Protein AF-X0SJF9-F1 (afdb_monomer_lite)

pLDDT: mean 84.98, std 13.3, range [37.38, 98.06]

Structure (mmCIF, N/CA/C/O backbone):
data_AF-X0SJF9-F1
#
_entry.id   AF-X0SJF9-F1
#
loop_
_atom_site.group_PDB
_atom_site.id
_atom_site.type_symbol
_atom_site.label_atom_id
_atom_site.label_alt_id
_atom_site.label_comp_id
_atom_site.label_asym_id
_atom_site.label_entity_id
_atom_site.label_seq_id
_atom_site.pdbx_PDB_ins_code
_atom_site.Cartn_x
_atom_site.Cartn_y
_atom_site.Cartn_z
_atom_site.occupancy
_atom_site.B_iso_or_equiv
_atom_site.auth_seq_id
_atom_site.auth_comp_id
_atom_site.auth_asym_id
_atom_site.auth_atom_id
_atom_site.pdbx_PDB_model_num
ATOM 1 N N . MET A 1 1 ? -11.879 -27.930 1.067 1.00 69.00 1 MET A N 1
ATOM 2 C CA . MET A 1 1 ? -10.948 -26.867 0.642 1.00 69.00 1 MET A CA 1
ATOM 3 C C . MET A 1 1 ? -10.573 -27.156 -0.803 1.00 69.00 1 MET A C 1
ATOM 5 O O . MET A 1 1 ? -10.390 -28.320 -1.141 1.00 69.00 1 MET A O 1
ATOM 9 N N . LYS A 1 2 ? -10.598 -26.159 -1.686 1.00 89.56 2 LYS A N 1
ATOM 10 C CA . LYS A 1 2 ? -10.219 -26.326 -3.098 1.00 89.56 2 LYS A CA 1
ATOM 11 C C . LYS A 1 2 ? -8.693 -26.435 -3.194 1.00 89.56 2 LYS A C 1
ATOM 13 O O . LYS A 1 2 ? -7.989 -25.788 -2.431 1.00 89.56 2 LYS A O 1
ATOM 18 N N . TYR A 1 3 ? -8.174 -27.175 -4.172 1.00 89.81 3 TYR A N 1
ATOM 19 C CA . TYR A 1 3 ? -6.725 -27.392 -4.340 1.00 89.81 3 TYR A CA 1
ATOM 20 C C . TYR A 1 3 ? -5.899 -26.090 -4.407 1.00 89.81 3 TYR A C 1
ATOM 22 O O . TYR A 1 3 ? -4.807 -25.997 -3.855 1.00 89.81 3 TYR A O 1
ATOM 30 N N . TRP A 1 4 ? -6.439 -25.035 -5.027 1.00 86.69 4 TRP A N 1
ATOM 31 C CA . TRP A 1 4 ? -5.755 -23.740 -5.066 1.00 86.69 4 TRP A CA 1
ATOM 32 C C . TRP A 1 4 ? -5.691 -23.053 -3.690 1.00 86.69 4 TRP A C 1
ATOM 34 O O . TRP A 1 4 ? -4.732 -22.334 -3.424 1.00 86.69 4 TRP A O 1
ATOM 44 N N . GLU A 1 5 ? -6.671 -23.277 -2.807 1.00 86.94 5 GLU A N 1
ATOM 45 C CA . GLU A 1 5 ? -6.685 -22.730 -1.441 1.00 86.94 5 GLU A CA 1
ATOM 46 C C . GLU A 1 5 ? -5.576 -23.376 -0.600 1.00 86.94 5 GLU A C 1
ATOM 48 O O . GLU A 1 5 ? -4.901 -22.684 0.158 1.00 86.94 5 GLU A O 1
ATOM 53 N N . GLU A 1 6 ? -5.320 -24.674 -0.799 1.00 89.31 6 GLU A N 1
ATOM 54 C CA . GLU A 1 6 ? -4.208 -25.391 -0.160 1.00 89.31 6 GLU A CA 1
ATOM 55 C C . GLU A 1 6 ? -2.854 -24.825 -0.577 1.00 89.31 6 GLU A C 1
ATOM 57 O O . GLU A 1 6 ? -2.054 -24.463 0.285 1.00 89.31 6 GLU A O 1
ATOM 62 N N . ILE A 1 7 ? -2.617 -24.656 -1.884 1.00 87.56 7 ILE A N 1
ATOM 63 C CA . ILE A 1 7 ? -1.375 -24.047 -2.389 1.00 87.56 7 ILE A CA 1
ATOM 64 C C . ILE A 1 7 ? -1.150 -22.682 -1.737 1.00 87.56 7 ILE A C 1
ATOM 66 O O . ILE A 1 7 ? -0.047 -22.388 -1.280 1.00 87.56 7 ILE A O 1
ATOM 70 N N . ARG A 1 8 ? -2.190 -21.842 -1.672 1.00 85.88 8 ARG A N 1
ATOM 71 C CA . ARG A 1 8 ? -2.074 -20.510 -1.068 1.00 85.88 8 ARG A CA 1
ATOM 72 C C . ARG A 1 8 ? -1.808 -20.568 0.431 1.00 85.88 8 ARG A C 1
ATOM 74 O O . ARG A 1 8 ? -1.021 -19.765 0.913 1.00 85.88 8 ARG A O 1
ATOM 81 N N . ARG A 1 9 ? -2.400 -21.526 1.146 1.00 83.94 9 ARG A N 1
ATOM 82 C CA . ARG A 1 9 ? -2.171 -21.722 2.583 1.00 83.94 9 ARG A CA 1
ATOM 83 C C . ARG A 1 9 ? -0.722 -22.103 2.900 1.00 83.94 9 ARG A C 1
ATOM 85 O O . ARG A 1 9 ? -0.202 -21.659 3.917 1.00 83.94 9 ARG A O 1
ATOM 92 N N . TYR A 1 10 ? -0.071 -22.895 2.047 1.00 88.75 10 TYR A N 1
ATOM 93 C CA . TYR A 1 10 ? 1.327 -23.304 2.247 1.00 88.75 10 TYR A CA 1
ATOM 94 C C . TYR A 1 10 ? 2.355 -22.245 1.828 1.00 88.75 10 TYR A C 1
ATOM 96 O O . TYR A 1 10 ? 3.526 -22.340 2.198 1.00 88.75 10 TYR A O 1
ATOM 104 N N . ARG A 1 11 ? 1.950 -21.228 1.062 1.00 89.25 11 ARG A N 1
ATOM 105 C CA . ARG A 1 11 ? 2.839 -20.149 0.621 1.00 89.25 11 ARG A CA 1
ATOM 106 C C . ARG A 1 11 ? 2.908 -19.056 1.681 1.00 89.25 11 ARG A C 1
ATOM 108 O O . ARG A 1 11 ? 2.074 -18.159 1.727 1.00 89.25 11 ARG A O 1
ATOM 115 N N . THR A 1 12 ? 3.942 -19.118 2.513 1.00 88.69 12 THR A N 1
ATOM 116 C CA . THR A 1 12 ? 4.199 -18.140 3.582 1.00 88.69 12 THR A CA 1
ATOM 117 C C . THR A 1 12 ? 4.804 -16.828 3.083 1.00 88.69 12 THR A C 1
ATOM 119 O O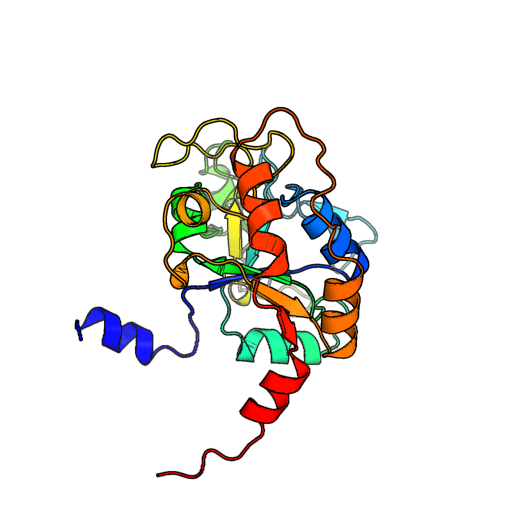 . THR A 1 12 ? 4.939 -15.887 3.858 1.00 88.69 12 THR A O 1
ATOM 122 N N . ASP A 1 13 ? 5.174 -16.751 1.805 1.00 88.94 13 ASP A N 1
ATOM 123 C CA . ASP A 1 13 ? 5.796 -15.591 1.170 1.00 88.94 13 ASP A CA 1
ATOM 124 C C . ASP A 1 13 ? 4.793 -14.664 0.467 1.00 88.94 13 ASP A C 1
ATOM 126 O O . ASP A 1 13 ? 5.175 -13.560 0.081 1.00 88.94 13 ASP A O 1
ATOM 130 N N . ILE A 1 14 ? 3.530 -15.076 0.317 1.00 90.81 14 ILE A N 1
ATOM 131 C CA . ILE A 1 14 ? 2.458 -14.284 -0.304 1.00 90.81 14 ILE A CA 1
ATOM 132 C C . ILE A 1 14 ? 1.321 -14.040 0.686 1.00 90.81 14 ILE A C 1
ATOM 134 O O . ILE A 1 14 ? 1.190 -14.703 1.709 1.00 90.81 14 ILE A O 1
ATOM 138 N N . THR A 1 15 ? 0.464 -13.080 0.368 1.00 91.81 15 THR A N 1
ATOM 139 C CA . THR A 1 15 ? -0.715 -12.745 1.177 1.00 91.81 15 THR A CA 1
ATOM 140 C C . THR A 1 15 ? -1.851 -12.298 0.263 1.00 91.81 15 THR A C 1
ATOM 142 O O . THR A 1 15 ? -1.623 -12.019 -0.910 1.00 91.81 15 THR A O 1
ATOM 145 N N . ASP A 1 16 ? -3.082 -12.236 0.758 1.00 91.69 16 ASP A N 1
ATOM 146 C CA . ASP A 1 16 ? -4.200 -11.581 0.064 1.00 91.69 16 ASP A CA 1
ATOM 147 C C . ASP A 1 16 ? -4.286 -10.076 0.340 1.00 91.69 16 ASP A C 1
ATOM 149 O O . ASP A 1 16 ? -5.158 -9.394 -0.197 1.00 91.69 16 ASP A O 1
ATOM 153 N N . TYR A 1 17 ? -3.353 -9.542 1.127 1.00 93.62 17 TYR A N 1
ATOM 154 C CA . TYR A 1 17 ? -3.343 -8.149 1.548 1.00 93.62 17 TYR A CA 1
ATOM 155 C C . TYR A 1 17 ? -2.209 -7.345 0.909 1.00 93.62 17 TYR A C 1
ATOM 157 O O . TYR A 1 17 ? -1.126 -7.849 0.619 1.00 93.62 17 TYR A O 1
ATOM 165 N N . LEU A 1 18 ? -2.482 -6.066 0.701 1.00 96.56 18 LEU A N 1
ATOM 166 C CA . LEU A 1 18 ? -1.570 -5.054 0.202 1.00 96.56 18 LEU A CA 1
ATOM 167 C C . LEU A 1 18 ? -1.415 -3.984 1.271 1.00 96.56 18 LEU A C 1
ATOM 169 O O . LEU A 1 18 ? -2.401 -3.585 1.886 1.00 96.56 18 LEU A O 1
ATOM 173 N N . ILE A 1 19 ? -0.190 -3.514 1.476 1.00 96.12 19 ILE A N 1
ATOM 174 C CA . ILE A 1 19 ? 0.114 -2.498 2.483 1.00 96.12 19 ILE A CA 1
ATOM 175 C C . ILE A 1 19 ? 0.564 -1.225 1.772 1.00 96.12 19 ILE A C 1
ATOM 177 O O . ILE A 1 19 ? 1.506 -1.253 0.980 1.00 96.12 19 ILE A O 1
ATOM 181 N N . HIS A 1 20 ? -0.094 -0.105 2.051 1.00 96.56 20 HIS A N 1
ATOM 182 C CA . HIS A 1 20 ? 0.426 1.222 1.744 1.00 96.56 20 HIS A CA 1
ATOM 183 C C . HIS A 1 20 ? 1.235 1.717 2.940 1.00 96.56 20 HIS A C 1
ATOM 185 O O . HIS A 1 20 ? 0.678 1.950 4.012 1.00 96.56 20 HIS A O 1
ATOM 191 N N . TRP A 1 21 ? 2.545 1.863 2.758 1.00 93.31 21 TRP A N 1
ATOM 192 C CA . TRP A 1 21 ? 3.446 2.341 3.803 1.00 93.31 21 TRP A CA 1
ATOM 193 C C . TRP A 1 21 ? 3.301 3.846 3.999 1.00 93.31 21 TRP A C 1
ATOM 195 O O . TRP A 1 21 ? 3.381 4.594 3.024 1.00 93.31 21 TRP A O 1
ATOM 205 N N . THR A 1 22 ? 3.192 4.305 5.245 1.00 92.81 22 THR A N 1
ATOM 206 C CA . THR A 1 22 ? 3.282 5.735 5.556 1.00 92.81 22 THR A CA 1
ATOM 207 C C . THR A 1 22 ? 4.603 6.056 6.249 1.00 92.81 22 THR A C 1
ATOM 209 O O . THR A 1 22 ? 5.270 5.205 6.841 1.00 92.81 22 THR A O 1
ATOM 212 N N . LYS A 1 23 ? 5.030 7.312 6.121 1.00 89.88 23 LYS A N 1
ATOM 213 C CA . LYS A 1 23 ? 6.315 7.783 6.647 1.00 89.88 23 LYS A CA 1
ATOM 214 C C . LYS A 1 23 ? 6.320 7.876 8.175 1.00 89.88 23 LYS A C 1
ATOM 216 O O . LYS A 1 23 ? 7.353 7.685 8.809 1.00 89.88 23 LYS A O 1
ATOM 221 N N . ASP A 1 24 ? 5.188 8.229 8.757 1.00 92.56 24 ASP A N 1
ATOM 222 C CA . ASP A 1 24 ? 5.026 8.489 10.179 1.00 92.56 24 ASP A CA 1
ATOM 223 C C . ASP A 1 24 ? 3.533 8.488 10.537 1.00 92.56 24 ASP A C 1
ATOM 225 O O . ASP A 1 24 ? 2.661 8.447 9.659 1.00 92.56 24 ASP A O 1
ATOM 229 N N . LEU A 1 25 ? 3.255 8.535 11.841 1.00 93.00 25 LEU A N 1
ATOM 230 C CA . LEU A 1 25 ? 1.901 8.608 12.380 1.00 93.00 25 LEU A CA 1
ATOM 231 C C . LEU A 1 25 ? 1.146 9.849 11.874 1.00 93.00 25 LEU A C 1
ATOM 233 O O . LEU A 1 25 ? -0.034 9.755 11.565 1.00 93.00 25 LEU A O 1
ATOM 237 N N . GLY A 1 26 ? 1.824 10.991 11.714 1.00 92.88 26 GLY A N 1
ATOM 238 C CA . GLY A 1 26 ? 1.207 12.220 11.202 1.00 92.88 26 GLY A CA 1
ATOM 239 C C . GLY A 1 26 ? 0.720 12.088 9.755 1.00 92.88 26 GLY A C 1
ATOM 240 O O . GLY A 1 26 ? -0.384 12.509 9.429 1.00 92.88 26 GLY A O 1
ATOM 241 N N . THR A 1 27 ? 1.507 11.442 8.893 1.00 93.12 27 THR A N 1
ATOM 242 C CA . THR A 1 27 ? 1.105 11.130 7.512 1.00 93.12 27 THR A CA 1
ATOM 243 C C . THR A 1 27 ? -0.077 10.161 7.493 1.00 93.12 27 THR A C 1
ATOM 245 O O . THR A 1 27 ? -0.990 10.317 6.687 1.00 93.12 27 THR A O 1
ATOM 248 N N . LEU A 1 28 ? -0.070 9.158 8.380 1.00 94.88 28 LEU A N 1
ATOM 249 C CA . LEU A 1 28 ? -1.191 8.228 8.523 1.00 94.88 28 LEU A CA 1
ATOM 250 C C . LEU A 1 28 ? -2.470 8.963 8.947 1.00 94.88 28 LEU A C 1
ATOM 252 O O . LEU A 1 28 ? -3.514 8.727 8.354 1.00 94.88 28 LEU A O 1
ATOM 256 N N . LEU A 1 29 ? -2.382 9.890 9.902 1.00 91.75 29 LEU A N 1
ATOM 257 C CA . LEU A 1 29 ? -3.513 10.712 10.333 1.00 91.75 29 LEU A CA 1
ATOM 258 C C . LEU A 1 29 ? -4.109 11.536 9.193 1.00 91.75 29 LEU A C 1
ATOM 260 O O . LEU A 1 29 ? -5.310 11.459 8.976 1.00 91.75 29 LEU A O 1
ATOM 264 N N . GLN A 1 30 ? -3.280 12.221 8.402 1.00 90.44 30 GLN A N 1
ATOM 265 C CA . GLN A 1 30 ? -3.753 12.997 7.244 1.00 90.44 30 GLN A CA 1
ATOM 266 C C . GLN A 1 30 ? -4.518 12.131 6.234 1.00 90.44 30 GLN A C 1
ATOM 268 O O . GLN A 1 30 ? -5.547 12.545 5.707 1.00 90.44 30 GLN A O 1
ATOM 273 N N . ILE A 1 31 ? -4.024 10.915 5.980 1.00 92.25 31 ILE A N 1
ATOM 274 C CA . ILE A 1 31 ? -4.696 9.932 5.122 1.00 92.25 31 ILE A CA 1
ATOM 275 C C . ILE A 1 31 ? -6.057 9.542 5.716 1.00 92.25 31 ILE A C 1
ATOM 277 O O . ILE A 1 31 ? -7.050 9.461 4.994 1.00 92.25 31 ILE A O 1
ATOM 281 N N . LEU A 1 32 ? -6.116 9.307 7.029 1.00 91.44 32 LEU A N 1
ATOM 282 C CA . LEU A 1 32 ? -7.351 8.913 7.703 1.00 91.44 32 LEU A CA 1
ATOM 283 C C . LEU A 1 32 ? -8.377 10.055 7.768 1.00 91.44 32 LEU A C 1
ATOM 285 O O . LEU A 1 32 ? -9.575 9.792 7.668 1.00 91.44 32 LEU A O 1
ATOM 289 N N . GLU A 1 33 ? -7.916 11.301 7.878 1.00 88.75 33 GLU A N 1
ATOM 290 C CA . GLU A 1 33 ? -8.741 12.514 7.855 1.00 88.75 33 GLU A CA 1
ATOM 291 C C . GLU A 1 33 ? -9.377 12.764 6.484 1.00 88.75 33 GLU A C 1
ATOM 293 O O . GLU A 1 33 ? -10.525 13.196 6.420 1.00 88.75 33 GLU A O 1
ATOM 298 N N . CYS A 1 34 ? -8.669 12.491 5.382 1.00 87.75 34 CYS A N 1
ATOM 299 C CA . CYS A 1 34 ? -9.213 12.705 4.038 1.00 87.75 34 CYS A CA 1
ATOM 300 C C . CYS A 1 34 ? -9.920 11.471 3.448 1.00 87.75 34 CYS A C 1
ATOM 302 O O . CYS A 1 34 ? -10.752 11.613 2.552 1.00 87.75 34 CYS A O 1
ATOM 304 N N . GLY A 1 35 ? -9.619 10.265 3.941 1.00 89.19 35 GLY A N 1
ATOM 305 C CA . GLY A 1 35 ? -10.244 9.013 3.504 1.00 89.19 35 GLY A CA 1
ATOM 306 C C . GLY A 1 35 ? -9.747 8.474 2.158 1.00 89.19 35 GLY A C 1
ATOM 307 O O . GLY A 1 35 ? -10.339 7.541 1.604 1.00 89.19 35 GLY A O 1
ATOM 308 N N . TYR A 1 36 ? -8.658 9.026 1.618 1.00 91.56 36 TYR A N 1
ATOM 309 C CA . TYR A 1 36 ? -8.054 8.588 0.360 1.00 91.56 36 TYR A CA 1
ATOM 310 C C . TYR A 1 36 ? -6.524 8.683 0.370 1.00 91.56 36 TYR A C 1
ATOM 312 O O . TYR A 1 36 ? -5.900 9.363 1.178 1.00 91.56 36 TYR A O 1
ATOM 320 N N . LEU A 1 37 ? -5.902 7.983 -0.573 1.00 94.75 37 LEU A N 1
ATOM 321 C CA . LEU A 1 37 ? -4.466 7.959 -0.810 1.00 94.75 37 LEU A CA 1
ATOM 322 C C . LEU A 1 37 ? -4.135 8.824 -2.029 1.00 94.75 37 LEU A C 1
ATOM 324 O O . LEU A 1 37 ? -4.593 8.547 -3.140 1.00 94.75 37 LEU A O 1
ATOM 328 N N . THR A 1 38 ? -3.318 9.858 -1.841 1.00 93.94 38 THR A N 1
ATOM 329 C CA . THR A 1 38 ? -2.905 10.747 -2.936 1.00 93.94 38 THR A CA 1
ATOM 330 C C . THR A 1 38 ? -1.819 10.083 -3.796 1.00 93.94 38 THR A C 1
ATOM 332 O O . THR A 1 38 ? -0.770 9.692 -3.269 1.00 93.94 38 THR A O 1
ATOM 335 N N . PRO A 1 39 ? -2.005 9.955 -5.123 1.00 95.62 39 PRO A N 1
ATOM 336 C CA . PRO A 1 39 ? -0.985 9.393 -6.002 1.00 95.62 39 PRO A CA 1
ATOM 337 C C . PRO A 1 39 ? 0.219 10.333 -6.137 1.00 95.62 39 PRO A C 1
ATOM 339 O O . PRO A 1 39 ? 0.090 11.556 -6.153 1.00 95.62 39 PRO A O 1
ATOM 342 N N . THR A 1 40 ? 1.415 9.769 -6.312 1.00 94.94 40 THR A N 1
ATOM 343 C CA . THR A 1 40 ? 2.627 10.555 -6.598 1.00 94.94 40 THR A CA 1
ATOM 344 C C . THR A 1 40 ? 3.453 9.891 -7.695 1.00 94.94 40 THR A C 1
ATOM 346 O O . THR A 1 40 ? 3.111 8.822 -8.189 1.00 94.94 40 THR A O 1
ATOM 349 N N . PHE A 1 41 ? 4.575 10.503 -8.080 1.00 96.25 41 PHE A N 1
ATOM 350 C CA . PHE A 1 41 ? 5.574 9.849 -8.934 1.00 96.25 41 PHE A CA 1
ATOM 351 C C . PHE A 1 41 ? 6.640 9.065 -8.143 1.00 96.25 41 PHE A C 1
ATOM 353 O O . PHE A 1 41 ? 7.675 8.693 -8.706 1.00 96.25 41 PHE A O 1
ATOM 360 N N . ALA A 1 42 ? 6.411 8.858 -6.839 1.00 90.38 42 ALA A N 1
ATOM 361 C CA . ALA A 1 42 ? 7.313 8.191 -5.902 1.00 90.38 42 ALA A CA 1
ATOM 362 C C . ALA A 1 42 ? 8.772 8.693 -6.012 1.00 90.38 42 ALA A C 1
ATOM 364 O O . ALA A 1 42 ? 9.675 7.946 -6.390 1.00 90.38 42 ALA A O 1
ATOM 365 N N . PRO A 1 43 ? 9.036 9.986 -5.744 1.00 87.50 43 PRO A N 1
ATOM 366 C CA . PRO A 1 43 ? 10.374 10.542 -5.892 1.00 87.50 43 PRO A CA 1
ATOM 367 C C . PRO A 1 43 ? 11.326 9.954 -4.837 1.00 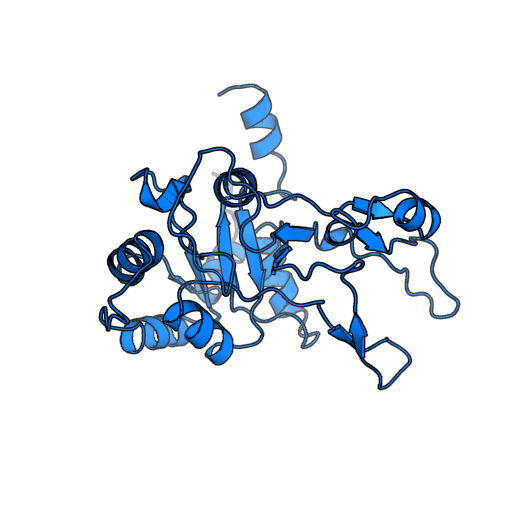87.50 43 PRO A C 1
ATOM 369 O O . PRO A 1 43 ? 11.177 10.221 -3.643 1.00 87.50 43 PRO A O 1
ATOM 372 N N . LYS A 1 44 ? 12.332 9.187 -5.271 1.00 81.12 44 LYS A N 1
ATOM 373 C CA . LYS A 1 44 ? 13.371 8.607 -4.401 1.00 81.12 44 LYS A CA 1
ATOM 374 C C . LYS A 1 44 ? 14.711 9.300 -4.638 1.00 81.12 44 LYS A C 1
ATOM 376 O O . LYS A 1 44 ? 15.032 9.664 -5.769 1.00 81.12 44 LYS A O 1
ATOM 381 N N . TYR A 1 45 ? 15.499 9.486 -3.579 1.00 76.38 45 TYR A N 1
ATOM 382 C CA . TYR A 1 45 ? 16.892 9.906 -3.734 1.00 76.38 45 TYR A CA 1
ATOM 383 C C . TYR A 1 45 ? 17.655 8.817 -4.480 1.00 76.38 45 TYR A C 1
ATOM 385 O O . TYR A 1 45 ? 17.524 7.634 -4.162 1.00 76.38 45 TYR A O 1
ATOM 393 N N . SER A 1 46 ? 18.429 9.210 -5.488 1.00 67.88 46 SER A N 1
ATOM 394 C CA . SER A 1 46 ? 19.368 8.269 -6.093 1.00 67.88 46 SER A CA 1
ATOM 395 C C . SER A 1 46 ? 20.450 7.905 -5.079 1.00 67.88 46 SER A C 1
ATOM 397 O O . SER A 1 46 ? 20.845 8.754 -4.283 1.00 67.88 46 SER A O 1
ATOM 399 N N . HIS A 1 47 ? 20.966 6.677 -5.136 1.00 64.56 47 HIS A N 1
ATOM 400 C CA . HIS A 1 47 ? 22.034 6.249 -4.230 1.00 64.56 47 HIS A CA 1
ATOM 401 C C . HIS A 1 47 ? 23.272 7.172 -4.298 1.00 64.56 47 HIS A C 1
ATOM 403 O O . HIS A 1 47 ? 23.935 7.388 -3.288 1.00 64.56 47 HIS A O 1
ATOM 409 N N . PHE A 1 48 ? 23.525 7.768 -5.470 1.00 60.50 48 PHE A N 1
ATOM 410 C CA . PHE A 1 48 ? 24.721 8.558 -5.786 1.00 60.50 48 PHE A CA 1
ATOM 411 C C . PHE A 1 48 ? 24.520 10.075 -5.822 1.00 60.50 48 PHE A C 1
ATOM 413 O O . PHE A 1 48 ? 25.477 10.823 -6.000 1.00 60.50 48 PHE A O 1
ATOM 420 N N . GLY A 1 49 ? 23.285 10.554 -5.717 1.00 60.62 49 GLY A N 1
ATOM 421 C CA . GLY A 1 49 ? 22.949 11.937 -6.042 1.00 60.62 49 GLY A CA 1
ATOM 422 C C . GLY A 1 49 ? 22.002 12.549 -5.028 1.00 60.62 49 GLY A C 1
ATOM 423 O O . GLY A 1 49 ? 21.096 11.893 -4.520 1.00 60.62 49 GLY A O 1
ATOM 424 N N . LYS A 1 50 ? 22.182 13.848 -4.786 1.00 69.69 50 LYS A N 1
ATOM 425 C CA . LYS A 1 50 ? 21.302 14.652 -3.923 1.00 69.69 50 LYS A CA 1
ATOM 426 C C . LYS A 1 50 ? 19.940 14.944 -4.566 1.00 69.69 50 LYS A C 1
ATOM 428 O O . LYS A 1 50 ? 19.065 15.513 -3.920 1.00 69.69 50 LYS A O 1
ATOM 433 N N . GLU A 1 51 ? 19.751 14.552 -5.824 1.00 76.50 51 GLU A N 1
ATOM 434 C CA . GLU A 1 51 ? 18.521 14.767 -6.576 1.00 76.50 51 GLU A CA 1
ATOM 435 C C . GLU A 1 51 ? 17.538 13.606 -6.417 1.00 76.50 51 GLU A C 1
ATOM 437 O O . GLU A 1 51 ? 17.903 12.423 -6.417 1.00 76.50 51 GLU A O 1
ATOM 442 N N . LYS A 1 52 ? 16.254 13.958 -6.320 1.00 82.00 52 LYS A N 1
ATOM 443 C CA . LYS A 1 52 ? 15.166 12.987 -6.335 1.00 82.00 52 LYS A CA 1
ATOM 444 C C . LYS A 1 52 ? 14.832 12.609 -7.772 1.00 82.00 52 LYS A C 1
ATOM 446 O O . LYS A 1 52 ? 14.586 13.475 -8.607 1.00 82.00 52 LYS A O 1
ATOM 451 N N . ARG A 1 53 ? 14.744 11.310 -8.043 1.00 85.31 53 ARG A N 1
ATOM 452 C CA . ARG A 1 53 ? 14.277 10.766 -9.319 1.00 85.31 53 ARG A CA 1
ATOM 453 C C . ARG A 1 53 ? 12.906 10.130 -9.138 1.00 85.31 53 ARG A C 1
ATOM 455 O O . ARG A 1 53 ? 12.665 9.428 -8.158 1.00 85.31 53 ARG A O 1
ATOM 462 N N . LYS A 1 54 ? 12.012 10.374 -10.096 1.00 90.94 54 LYS A N 1
ATOM 463 C CA . LYS A 1 54 ? 10.715 9.693 -10.180 1.00 90.94 54 LYS A CA 1
ATOM 464 C C . LYS A 1 54 ? 10.946 8.206 -10.446 1.00 90.94 54 LYS A C 1
ATOM 466 O O . LYS A 1 54 ? 11.665 7.873 -11.391 1.00 90.94 54 LYS A O 1
ATOM 471 N N . THR A 1 55 ? 10.344 7.332 -9.642 1.00 91.19 55 THR A N 1
ATOM 472 C CA . THR A 1 55 ? 10.391 5.879 -9.885 1.00 91.19 55 THR A CA 1
ATOM 473 C C . THR A 1 55 ? 9.161 5.363 -10.622 1.00 91.19 55 THR A C 1
ATOM 475 O O . THR A 1 55 ? 9.230 4.302 -11.234 1.00 91.19 55 THR A O 1
ATOM 478 N N . ILE A 1 56 ? 8.067 6.128 -10.630 1.00 95.81 56 ILE A N 1
ATOM 479 C CA . ILE A 1 56 ? 6.920 5.895 -11.515 1.00 95.81 56 ILE A CA 1
ATOM 480 C C . ILE A 1 56 ? 7.178 6.610 -12.847 1.00 95.81 56 ILE A C 1
ATOM 482 O O . ILE A 1 56 ? 7.612 7.768 -12.872 1.00 95.81 56 ILE A O 1
ATOM 486 N N . ARG A 1 57 ? 6.945 5.902 -13.957 1.00 95.62 57 ARG A N 1
ATOM 487 C CA . ARG A 1 57 ? 7.162 6.378 -15.331 1.00 95.62 57 ARG A CA 1
ATOM 488 C C . ARG A 1 57 ? 5.840 6.718 -16.021 1.00 95.62 57 ARG A C 1
ATOM 490 O O . ARG A 1 57 ? 4.781 6.294 -15.579 1.00 95.62 57 ARG A O 1
ATOM 497 N N . GLY A 1 58 ? 5.935 7.450 -17.131 1.00 94.56 58 GLY A N 1
ATOM 498 C CA . GLY A 1 58 ? 4.776 7.954 -17.870 1.00 94.56 58 GLY A CA 1
ATOM 499 C C . GLY A 1 58 ? 4.211 9.241 -17.276 1.00 94.56 58 GLY A C 1
ATOM 500 O O . GLY A 1 58 ? 4.837 9.884 -16.426 1.00 94.56 58 GLY A O 1
ATOM 501 N N . SER A 1 59 ? 3.033 9.620 -17.758 1.00 94.81 59 SER A N 1
ATOM 502 C CA . SER A 1 59 ? 2.329 10.845 -17.362 1.00 94.81 59 SER A CA 1
ATOM 503 C C . SER A 1 59 ? 1.427 10.683 -16.131 1.00 94.81 59 SER A C 1
ATOM 505 O O . SER A 1 59 ? 1.022 11.685 -15.545 1.00 94.81 59 SER A O 1
ATOM 507 N N . ILE A 1 60 ? 1.153 9.447 -15.700 1.00 95.88 60 ILE A N 1
ATOM 508 C CA . ILE A 1 60 ? 0.154 9.146 -14.667 1.00 95.88 60 ILE A CA 1
ATOM 509 C C . ILE A 1 60 ? 0.842 8.814 -13.327 1.00 95.88 60 ILE A C 1
ATOM 511 O O . ILE A 1 60 ? 1.598 7.840 -13.260 1.00 95.88 60 ILE A O 1
ATOM 515 N N . PRO A 1 61 ? 0.617 9.592 -12.248 1.00 97.06 61 PRO A N 1
ATOM 516 C CA . PRO A 1 61 ? 1.083 9.236 -10.911 1.00 97.06 61 PRO A CA 1
ATOM 517 C C . PRO A 1 61 ? 0.237 8.095 -10.330 1.00 97.06 61 PRO A C 1
ATOM 519 O O . PRO A 1 61 ? -0.918 7.908 -10.710 1.00 97.06 61 PRO A O 1
ATOM 522 N N . ALA A 1 62 ? 0.782 7.359 -9.363 1.00 97.56 62 ALA A N 1
ATOM 523 C CA . ALA A 1 62 ? 0.084 6.238 -8.742 1.00 97.56 62 ALA A CA 1
ATOM 524 C C . ALA A 1 62 ? 0.271 6.202 -7.222 1.00 97.56 62 ALA A C 1
ATOM 526 O O . ALA A 1 62 ? 1.247 6.718 -6.672 1.00 97.56 62 ALA A O 1
ATOM 527 N N . VAL A 1 63 ? -0.685 5.568 -6.553 1.00 97.44 63 VAL A N 1
ATOM 528 C CA . VAL A 1 63 ? -0.555 5.068 -5.187 1.00 97.44 63 VAL A CA 1
ATOM 529 C C . VAL A 1 63 ? 0.117 3.706 -5.258 1.00 97.44 63 VAL A C 1
ATOM 531 O O . VAL A 1 63 ? -0.316 2.843 -6.024 1.00 97.44 63 VAL A O 1
ATOM 534 N N . CYS A 1 64 ? 1.165 3.516 -4.464 1.00 96.94 64 CYS A N 1
ATOM 535 C CA . CYS A 1 64 ? 1.913 2.267 -4.400 1.00 96.94 64 CYS A CA 1
ATOM 536 C C . CYS A 1 64 ? 1.511 1.462 -3.169 1.00 96.94 64 CYS A C 1
ATOM 538 O O . CYS A 1 64 ? 1.335 2.016 -2.083 1.00 96.94 64 CYS A O 1
ATOM 540 N N . PHE A 1 65 ? 1.456 0.150 -3.330 1.00 97.31 65 PHE A N 1
ATOM 541 C CA . PHE A 1 65 ? 1.305 -0.812 -2.255 1.00 97.31 65 PHE A CA 1
ATOM 542 C C . PHE A 1 65 ? 2.366 -1.893 -2.398 1.00 97.31 65 PHE A C 1
ATOM 544 O O . PHE A 1 65 ? 2.886 -2.130 -3.486 1.00 97.31 65 PHE A O 1
ATOM 551 N N . THR A 1 66 ? 2.650 -2.585 -1.308 1.00 95.62 66 THR A N 1
ATOM 552 C CA . THR A 1 66 ? 3.521 -3.757 -1.288 1.00 95.62 66 THR A CA 1
ATOM 553 C C . THR A 1 66 ? 2.714 -4.980 -0.888 1.00 95.62 66 THR A C 1
ATOM 555 O O . THR A 1 66 ? 1.943 -4.946 0.075 1.00 95.62 66 THR A O 1
ATOM 558 N N . GLU A 1 67 ? 2.871 -6.066 -1.640 1.00 95.94 67 GLU A N 1
ATOM 559 C CA . GLU A 1 67 ? 2.372 -7.370 -1.229 1.00 95.94 67 GLU A CA 1
ATOM 560 C C . GLU A 1 67 ? 3.415 -8.048 -0.346 1.00 95.94 67 GLU A C 1
ATOM 562 O O . GLU A 1 67 ? 4.409 -8.600 -0.829 1.00 95.94 67 GLU A O 1
ATOM 567 N N . GLN A 1 68 ? 3.169 -8.077 0.957 1.00 91.12 68 GLN A N 1
ATOM 568 C CA . GLN A 1 68 ? 4.018 -8.823 1.871 1.00 91.12 68 GLN A CA 1
ATOM 569 C C . GLN A 1 68 ? 3.237 -9.373 3.064 1.00 91.12 68 GLN A C 1
ATOM 571 O O . GLN A 1 68 ? 2.361 -8.685 3.592 1.00 91.12 68 GLN A O 1
ATOM 576 N N . PRO A 1 69 ? 3.544 -10.609 3.501 1.00 91.12 69 PRO A N 1
ATOM 577 C CA . PRO A 1 69 ? 3.062 -11.124 4.774 1.00 91.12 69 PRO A CA 1
ATOM 578 C C . PRO A 1 69 ? 3.392 -10.160 5.917 1.00 91.12 69 PRO A C 1
ATOM 580 O O . PRO A 1 69 ? 4.451 -9.529 5.925 1.00 91.12 69 PRO A O 1
ATOM 583 N N . LEU A 1 70 ? 2.511 -10.083 6.916 1.00 89.69 70 LEU A N 1
ATOM 584 C CA . LEU A 1 70 ? 2.671 -9.154 8.038 1.00 89.69 70 LEU A CA 1
ATOM 585 C C . LEU A 1 70 ? 3.962 -9.411 8.835 1.00 89.69 70 LEU A C 1
ATOM 587 O O . LEU A 1 70 ? 4.603 -8.472 9.295 1.00 89.69 70 LEU A O 1
ATOM 591 N N . SER A 1 71 ? 4.401 -10.668 8.920 1.00 89.38 71 SER A N 1
ATOM 592 C CA . SER A 1 71 ? 5.686 -11.041 9.523 1.00 89.38 71 SER A CA 1
ATOM 593 C C . SER A 1 71 ? 6.888 -10.463 8.763 1.00 89.38 71 SER A C 1
ATOM 595 O O . SER A 1 71 ? 7.843 -10.001 9.385 1.00 89.38 71 SER A O 1
ATOM 597 N N . CYS A 1 72 ? 6.848 -10.436 7.427 1.00 89.75 72 CYS A N 1
ATOM 598 C CA . CYS A 1 72 ? 7.874 -9.790 6.605 1.00 89.75 72 CYS A CA 1
ATOM 599 C C . CYS A 1 72 ? 7.851 -8.266 6.778 1.00 89.75 72 CYS A C 1
ATOM 601 O O . CYS A 1 72 ? 8.913 -7.658 6.894 1.00 89.75 72 CYS A O 1
ATOM 603 N N . PHE A 1 73 ? 6.659 -7.670 6.864 1.00 90.00 73 PHE A N 1
ATOM 604 C CA . PHE A 1 73 ? 6.476 -6.235 7.101 1.00 90.00 73 PHE A CA 1
ATOM 605 C C . PHE A 1 73 ? 7.070 -5.781 8.434 1.00 90.00 73 PHE A C 1
ATOM 607 O O . PHE A 1 73 ? 7.811 -4.797 8.484 1.00 90.00 73 PHE A O 1
ATOM 614 N N . ILE A 1 74 ? 6.804 -6.534 9.501 1.00 90.44 74 ILE A N 1
ATOM 615 C CA . ILE A 1 74 ? 7.365 -6.293 10.834 1.00 90.44 74 ILE A CA 1
ATOM 616 C C . ILE A 1 74 ? 8.895 -6.345 10.787 1.00 90.44 74 ILE A C 1
ATOM 618 O O . ILE A 1 74 ? 9.550 -5.372 11.165 1.00 90.44 74 ILE A O 1
ATOM 622 N N . LYS A 1 75 ? 9.464 -7.414 10.215 1.00 89.44 75 LYS A N 1
ATOM 623 C CA . LYS A 1 75 ? 10.921 -7.555 10.057 1.00 89.44 75 LYS A CA 1
ATOM 624 C C . LYS A 1 75 ? 11.525 -6.414 9.237 1.00 89.44 75 LYS A C 1
ATOM 626 O O . LYS A 1 75 ? 12.578 -5.889 9.581 1.00 89.44 75 LYS A O 1
ATOM 631 N N . ALA A 1 76 ? 10.856 -5.980 8.170 1.00 88.81 76 ALA A N 1
ATOM 632 C CA . ALA A 1 76 ? 11.320 -4.862 7.355 1.00 88.81 76 ALA A CA 1
ATOM 633 C C . ALA A 1 76 ? 11.331 -3.526 8.124 1.00 88.81 76 ALA A C 1
ATOM 635 O O . ALA A 1 76 ? 12.239 -2.718 7.917 1.00 88.81 76 ALA A O 1
ATOM 636 N N . CYS A 1 77 ? 10.381 -3.307 9.041 1.00 88.44 77 CYS A N 1
ATOM 637 C CA . CYS A 1 77 ? 10.405 -2.164 9.963 1.00 88.44 77 CYS A CA 1
ATOM 638 C C . CYS A 1 77 ? 11.581 -2.248 10.957 1.00 88.44 77 CYS A C 1
ATOM 640 O O . CYS A 1 77 ? 12.194 -1.231 11.287 1.00 88.44 77 CYS A O 1
ATOM 642 N N . GLU A 1 78 ? 11.925 -3.454 11.417 1.00 85.56 78 GLU A N 1
ATOM 643 C CA . GLU A 1 78 ? 13.003 -3.708 12.388 1.00 85.56 78 GLU A CA 1
ATOM 644 C C . GLU A 1 78 ? 14.406 -3.573 11.808 1.00 85.56 78 GLU A C 1
ATOM 646 O O . GLU A 1 78 ? 15.333 -3.223 12.538 1.00 85.56 78 GLU A O 1
ATOM 651 N N . LEU A 1 79 ? 14.568 -3.757 10.493 1.00 80.44 79 LEU A N 1
ATOM 652 C CA . LEU A 1 79 ? 15.852 -3.559 9.814 1.00 80.44 79 LEU A CA 1
ATOM 653 C C . LEU A 1 79 ? 16.389 -2.118 9.943 1.00 80.44 79 LEU A C 1
ATOM 655 O O . LEU A 1 79 ? 17.509 -1.854 9.516 1.00 80.44 79 LEU A O 1
ATOM 659 N N . ARG A 1 80 ? 15.625 -1.184 10.547 1.00 56.50 80 ARG A N 1
ATOM 660 C CA . ARG A 1 80 ? 16.040 0.172 10.967 1.00 56.50 80 ARG A CA 1
ATOM 661 C C . ARG A 1 80 ? 16.792 0.966 9.892 1.00 56.50 80 ARG A C 1
ATOM 663 O O . ARG A 1 80 ? 17.455 1.951 10.200 1.00 56.50 80 ARG A O 1
ATOM 670 N N . LEU A 1 81 ? 16.585 0.648 8.613 1.00 62.50 81 LEU A N 1
ATOM 671 C CA . LEU A 1 81 ? 17.154 1.368 7.466 1.00 62.50 81 LEU A CA 1
ATOM 672 C C . LEU A 1 81 ? 16.529 2.768 7.265 1.00 62.50 81 LEU A C 1
ATOM 674 O O . LEU A 1 81 ? 16.664 3.367 6.202 1.00 62.50 81 LEU A O 1
ATOM 678 N N . GLY A 1 82 ? 15.770 3.279 8.242 1.00 64.38 82 GLY A N 1
ATOM 679 C CA . GLY A 1 82 ? 15.092 4.581 8.228 1.00 64.38 82 GLY A CA 1
ATOM 680 C C . GLY A 1 82 ? 13.914 4.704 7.252 1.00 64.38 82 GLY A C 1
ATOM 681 O O . GLY A 1 82 ? 13.038 5.538 7.472 1.00 64.38 82 GLY A O 1
ATOM 682 N N . ARG A 1 83 ? 13.870 3.868 6.210 1.00 72.69 83 ARG A N 1
ATOM 683 C CA . ARG A 1 83 ? 12.908 3.922 5.100 1.00 72.69 83 ARG A CA 1
ATOM 684 C C . ARG A 1 83 ? 11.538 3.327 5.422 1.00 72.69 83 ARG A C 1
ATOM 686 O O . ARG A 1 83 ? 10.541 3.809 4.897 1.00 72.69 83 ARG A O 1
ATOM 693 N N . TYR A 1 84 ? 11.506 2.285 6.242 1.00 81.75 84 TYR A N 1
ATOM 694 C CA . TYR A 1 84 ? 10.319 1.487 6.525 1.00 81.75 84 TYR A CA 1
ATOM 695 C C . TYR A 1 84 ? 9.872 1.726 7.963 1.00 81.75 84 TYR A C 1
ATOM 697 O O . TYR A 1 84 ? 10.676 1.636 8.891 1.00 81.75 84 TYR A O 1
ATOM 705 N N . LYS A 1 85 ? 8.612 2.126 8.132 1.00 90.62 85 LYS A N 1
ATOM 706 C CA . LYS A 1 85 ? 8.061 2.630 9.396 1.00 90.62 85 LYS A CA 1
ATOM 707 C C . LYS A 1 85 ? 6.788 1.867 9.735 1.00 90.62 85 LYS A C 1
ATOM 709 O O . LYS A 1 85 ? 6.022 1.594 8.840 1.00 90.62 85 LYS A O 1
ATOM 714 N N . PRO A 1 86 ? 6.487 1.534 10.981 1.00 93.38 86 PRO A N 1
ATOM 715 C CA . PRO A 1 86 ? 5.407 0.596 11.332 1.00 93.38 86 PRO A CA 1
ATOM 716 C C . PRO A 1 86 ? 3.966 1.096 11.066 1.00 93.38 86 PRO A C 1
ATOM 718 O O . PRO A 1 86 ? 3.005 0.523 11.569 1.00 93.38 86 PRO A O 1
ATOM 721 N N . TYR A 1 87 ? 3.802 2.147 10.265 1.00 95.44 87 TYR A N 1
ATOM 722 C CA . TYR A 1 87 ? 2.551 2.820 9.961 1.00 95.44 87 TYR A CA 1
ATOM 723 C C . TYR A 1 87 ? 2.088 2.495 8.538 1.00 95.44 87 TYR A C 1
ATOM 725 O O . TYR A 1 87 ? 2.876 2.556 7.586 1.00 95.44 87 TYR A O 1
ATOM 733 N N . GLY A 1 88 ? 0.811 2.150 8.377 1.00 95.69 88 GLY A N 1
ATOM 734 C CA . GLY A 1 88 ? 0.295 1.769 7.067 1.00 95.69 88 GLY A CA 1
ATOM 735 C C . GLY A 1 88 ? -1.204 1.509 7.006 1.00 95.69 88 GLY A C 1
ATOM 736 O O . GLY A 1 88 ? -1.866 1.307 8.023 1.00 95.69 88 GLY A O 1
ATOM 737 N N . ILE A 1 89 ? -1.716 1.498 5.776 1.00 96.31 89 ILE A N 1
ATOM 738 C CA . ILE A 1 89 ? -3.085 1.095 5.435 1.00 96.31 89 ILE A CA 1
ATOM 739 C C . ILE A 1 89 ? -3.025 -0.265 4.745 1.00 96.31 89 ILE A C 1
ATOM 741 O O . ILE A 1 89 ? -2.287 -0.440 3.775 1.00 96.31 89 ILE A O 1
ATOM 745 N N . VAL A 1 90 ? -3.804 -1.224 5.231 1.00 95.75 90 VAL A N 1
ATOM 746 C CA . VAL A 1 90 ? -3.852 -2.595 4.722 1.00 95.75 90 VAL A CA 1
ATOM 747 C C . VAL A 1 90 ? -5.174 -2.822 4.003 1.00 95.75 90 VAL A C 1
ATOM 749 O O . VAL A 1 90 ? -6.239 -2.708 4.606 1.00 95.75 90 VAL A O 1
ATOM 752 N N . LEU A 1 91 ? -5.100 -3.184 2.725 1.00 94.19 91 LEU A N 1
ATOM 753 C CA . LEU A 1 91 ? -6.248 -3.417 1.850 1.00 94.19 91 LEU A CA 1
ATOM 754 C C . LEU A 1 91 ? -6.203 -4.824 1.270 1.00 94.19 91 LEU A C 1
ATOM 756 O O . LEU A 1 91 ? -5.133 -5.361 0.994 1.00 94.19 91 LEU A O 1
ATOM 760 N N . HIS A 1 92 ? -7.362 -5.427 1.037 1.00 92.38 92 HIS A N 1
ATOM 761 C CA . HIS A 1 92 ? -7.423 -6.714 0.352 1.00 92.38 92 HIS A CA 1
ATOM 762 C C . HIS A 1 92 ? -7.170 -6.533 -1.154 1.00 92.38 92 HIS A C 1
ATOM 764 O O . HIS A 1 92 ? -7.750 -5.649 -1.791 1.00 92.38 92 HIS A O 1
ATOM 770 N N . LYS A 1 93 ? -6.351 -7.402 -1.762 1.00 91.50 93 LYS A N 1
ATOM 771 C CA . LYS A 1 93 ? -6.008 -7.357 -3.199 1.00 91.50 93 LYS A CA 1
ATOM 772 C C . LYS A 1 93 ? -7.228 -7.308 -4.095 1.00 91.50 93 LYS A C 1
ATOM 774 O O . LYS A 1 93 ? -7.227 -6.590 -5.085 1.00 91.50 93 LYS A O 1
ATOM 779 N N . TYR A 1 94 ? -8.256 -8.082 -3.753 1.00 88.19 94 TYR A N 1
ATOM 780 C CA . TYR A 1 94 ? -9.511 -8.091 -4.501 1.00 88.19 94 TYR A CA 1
ATOM 781 C C . TYR A 1 94 ? -10.122 -6.691 -4.599 1.00 88.19 94 TYR A C 1
ATOM 783 O O . TYR A 1 94 ? -10.460 -6.263 -5.697 1.00 88.19 94 TYR A O 1
ATOM 791 N N . ALA A 1 95 ? -10.213 -5.968 -3.479 1.00 87.69 95 ALA A N 1
ATOM 792 C CA . ALA A 1 95 ? -10.782 -4.628 -3.453 1.00 87.69 95 ALA A CA 1
ATOM 793 C C . ALA A 1 95 ? -9.936 -3.668 -4.305 1.00 87.69 95 ALA A C 1
ATOM 795 O O . ALA A 1 95 ? -10.467 -2.961 -5.164 1.00 87.69 95 ALA A O 1
ATOM 796 N N . VAL A 1 96 ? -8.605 -3.725 -4.158 1.00 91.94 96 VAL A N 1
ATOM 797 C CA . VAL A 1 96 ? -7.664 -2.920 -4.959 1.00 91.94 96 VAL A CA 1
ATOM 798 C C . VAL A 1 96 ? -7.790 -3.242 -6.452 1.00 91.94 96 VAL A C 1
ATOM 800 O O . VAL A 1 96 ? -7.851 -2.336 -7.282 1.00 91.94 96 VAL A O 1
ATOM 803 N N . TYR A 1 97 ? -7.891 -4.519 -6.818 1.00 91.88 97 TYR A N 1
ATOM 804 C CA . TYR A 1 97 ? -8.044 -4.971 -8.202 1.00 91.88 97 TYR A CA 1
ATOM 805 C C . TYR A 1 97 ? -9.386 -4.560 -8.821 1.00 91.88 97 TYR A C 1
ATOM 807 O O . TYR A 1 97 ? -9.424 -4.144 -9.987 1.00 91.88 97 TYR A O 1
ATOM 815 N N . ALA A 1 98 ? -10.468 -4.663 -8.044 1.00 86.19 98 ALA A N 1
ATOM 816 C CA . ALA A 1 98 ? -11.821 -4.281 -8.439 1.00 86.19 98 ALA A CA 1
ATOM 817 C C . ALA A 1 98 ? -11.924 -2.776 -8.713 1.00 86.19 98 ALA A C 1
ATOM 819 O O . ALA A 1 98 ? -12.547 -2.373 -9.697 1.00 86.19 98 ALA A O 1
ATOM 820 N N . TYR A 1 99 ? -11.249 -1.964 -7.895 1.00 87.44 99 TYR A N 1
ATOM 821 C CA . TYR A 1 99 ? -11.102 -0.533 -8.141 1.00 87.44 99 TYR A CA 1
ATOM 822 C C . TYR A 1 99 ? -10.222 -0.243 -9.367 1.00 87.44 99 TYR A C 1
ATOM 824 O O . TYR A 1 99 ? -10.474 0.714 -10.075 1.00 87.44 99 TYR A O 1
ATOM 832 N N . GLY A 1 100 ? -9.233 -1.088 -9.677 1.00 91.12 100 GLY A N 1
ATOM 833 C CA . GLY A 1 100 ? -8.418 -0.971 -10.896 1.00 91.12 100 GLY A CA 1
ATOM 834 C C . GLY A 1 100 ? -6.908 -0.998 -10.662 1.00 91.12 100 GLY A C 1
ATOM 835 O O . GLY A 1 100 ? -6.132 -0.851 -11.604 1.00 91.12 100 GLY A O 1
ATOM 836 N N . GLY A 1 101 ? -6.466 -1.225 -9.426 1.00 94.31 101 GLY A N 1
ATOM 837 C CA . GLY A 1 101 ? -5.065 -1.474 -9.119 1.00 94.31 101 GLY A CA 1
ATOM 838 C C . GLY A 1 101 ? -4.544 -2.761 -9.764 1.00 94.31 101 GLY A C 1
ATOM 839 O O . GLY A 1 101 ? -5.291 -3.716 -10.008 1.00 94.31 101 GLY A O 1
ATOM 840 N N . ARG A 1 102 ? -3.250 -2.782 -10.082 1.00 96.50 102 ARG A N 1
ATOM 841 C CA . ARG A 1 102 ? -2.581 -3.902 -10.758 1.00 96.50 102 ARG A CA 1
ATOM 842 C C . ARG A 1 102 ? -1.181 -4.130 -10.176 1.00 96.50 102 ARG A C 1
ATOM 844 O O . ARG A 1 102 ? -0.584 -3.172 -9.675 1.00 96.50 102 ARG A O 1
ATOM 851 N N . PRO A 1 103 ? -0.648 -5.362 -10.251 1.00 97.56 103 PRO A N 1
ATOM 852 C CA . PRO A 1 103 ? 0.752 -5.619 -9.938 1.00 97.56 103 PRO A CA 1
ATOM 853 C C . PRO A 1 103 ? 1.671 -4.898 -10.932 1.00 97.56 103 PRO A C 1
ATOM 855 O O . PRO A 1 103 ? 1.336 -4.731 -12.107 1.00 97.56 103 PRO A O 1
ATOM 858 N N . VAL A 1 104 ? 2.836 -4.484 -10.449 1.00 97.94 104 VAL A N 1
ATOM 859 C CA . VAL A 1 104 ? 3.888 -3.863 -11.253 1.00 97.94 104 VAL A CA 1
ATOM 860 C C . VAL A 1 104 ? 4.617 -4.916 -12.091 1.00 97.94 104 VAL A C 1
ATOM 862 O O . VAL A 1 104 ? 4.931 -6.009 -11.624 1.00 97.94 104 VAL A O 1
ATOM 865 N N . SER A 1 105 ? 4.906 -4.563 -13.341 1.00 96.50 105 SER A N 1
ATOM 866 C CA . SER A 1 105 ? 5.776 -5.301 -14.252 1.00 96.50 105 SER A CA 1
ATOM 867 C C . SER A 1 105 ? 7.211 -4.796 -14.126 1.00 96.50 105 SER A C 1
ATOM 869 O O . SER A 1 105 ? 7.494 -3.613 -14.321 1.00 96.50 105 SER A O 1
ATOM 871 N N . TYR A 1 106 ? 8.122 -5.704 -13.808 1.00 96.81 106 TYR A N 1
ATOM 872 C CA . TYR A 1 106 ? 9.542 -5.419 -13.644 1.00 96.81 106 TYR A CA 1
ATOM 873 C C . TYR A 1 106 ? 10.273 -5.687 -14.956 1.00 96.81 106 TYR A C 1
ATOM 875 O O . TYR A 1 106 ? 10.123 -6.761 -15.537 1.00 96.81 106 TYR A O 1
ATOM 883 N N . GLY A 1 107 ? 11.053 -4.724 -15.439 1.00 95.94 107 GLY A N 1
ATOM 884 C CA . GLY A 1 107 ? 11.751 -4.889 -16.709 1.00 95.94 107 GLY A CA 1
ATOM 885 C C . GLY A 1 107 ? 12.868 -3.887 -16.950 1.00 95.94 107 GLY A C 1
ATOM 886 O O . GLY A 1 107 ? 13.063 -2.939 -16.189 1.00 95.94 107 GLY A O 1
ATOM 887 N N . ASP A 1 108 ? 13.596 -4.098 -18.040 1.00 95.25 108 ASP A N 1
ATOM 888 C CA . ASP A 1 108 ? 14.578 -3.141 -18.533 1.00 95.25 108 ASP A CA 1
ATOM 889 C C . ASP A 1 108 ? 13.902 -1.982 -19.295 1.00 95.25 108 ASP A C 1
ATOM 891 O O . ASP A 1 108 ? 12.675 -1.903 -19.426 1.00 95.25 108 ASP A O 1
ATOM 895 N N . MET A 1 109 ? 14.714 -1.048 -19.794 1.00 94.19 109 MET A N 1
ATOM 896 C CA . MET A 1 109 ? 14.215 0.115 -20.532 1.00 94.19 109 MET A CA 1
ATOM 897 C C . MET A 1 109 ? 13.533 -0.255 -21.856 1.00 94.19 109 MET A C 1
ATOM 899 O O . MET A 1 109 ? 12.628 0.462 -22.271 1.00 94.19 109 MET A O 1
ATOM 903 N N . LYS A 1 110 ? 13.893 -1.384 -22.485 1.00 96.00 110 LYS A N 1
ATOM 904 C CA . LYS A 1 110 ? 13.249 -1.835 -23.730 1.00 96.00 110 LYS A CA 1
ATOM 905 C C . LYS A 1 110 ? 11.804 -2.242 -23.469 1.00 96.00 110 LYS A C 1
ATOM 907 O O . LYS A 1 110 ? 10.919 -1.921 -24.257 1.00 96.00 110 LYS A O 1
ATOM 912 N N . ILE A 1 111 ? 11.551 -2.901 -22.335 1.00 95.94 111 ILE A N 1
ATOM 913 C CA . ILE A 1 111 ? 10.186 -3.207 -21.891 1.00 95.94 111 ILE A CA 1
ATOM 914 C C . ILE A 1 111 ? 9.406 -1.909 -21.651 1.00 95.94 111 ILE A C 1
ATOM 916 O O . ILE A 1 111 ? 8.275 -1.799 -22.112 1.00 95.94 111 ILE A O 1
ATOM 920 N N . LEU A 1 112 ? 9.998 -0.908 -20.988 1.00 96.75 112 LEU A N 1
ATOM 921 C CA . LEU A 1 112 ? 9.332 0.385 -20.770 1.00 96.75 112 LEU A CA 1
ATOM 922 C C . LEU A 1 112 ? 8.940 1.078 -22.084 1.00 96.75 112 LEU A C 1
ATOM 924 O O . LEU A 1 112 ? 7.857 1.653 -22.170 1.00 96.75 112 LEU A O 1
ATOM 928 N N . GLU A 1 113 ? 9.820 1.048 -23.085 1.00 96.88 113 GLU A N 1
ATOM 929 C CA . GLU A 1 113 ? 9.587 1.646 -24.407 1.00 96.88 113 GLU A CA 1
ATOM 930 C C . GLU A 1 113 ? 8.440 0.967 -25.167 1.00 96.88 113 GLU A C 1
ATOM 932 O O . GLU A 1 113 ? 7.727 1.633 -25.916 1.00 96.88 113 GLU A O 1
ATOM 937 N N . ALA A 1 114 ? 8.220 -0.329 -24.934 1.00 96.88 114 ALA A N 1
ATOM 938 C CA . ALA A 1 114 ? 7.124 -1.093 -25.529 1.00 96.88 114 ALA A CA 1
ATOM 939 C C . ALA A 1 114 ? 5.766 -0.894 -24.822 1.00 96.88 114 ALA A C 1
ATOM 941 O O . ALA A 1 114 ? 4.730 -1.279 -25.365 1.00 96.88 114 ALA A O 1
ATOM 942 N N . ILE A 1 115 ? 5.748 -0.312 -23.618 1.00 96.38 115 ILE A N 1
ATOM 943 C CA . ILE A 1 115 ? 4.523 -0.074 -22.844 1.00 96.38 115 ILE A CA 1
ATOM 944 C C . ILE A 1 115 ? 3.894 1.264 -23.262 1.00 96.38 115 ILE A C 1
ATOM 946 O O . ILE A 1 115 ? 4.556 2.307 -23.275 1.00 96.38 115 ILE A O 1
ATOM 950 N N . SER A 1 116 ? 2.590 1.258 -23.567 1.00 96.19 116 SER A N 1
ATOM 951 C CA . SER A 1 116 ? 1.844 2.490 -23.855 1.00 96.19 116 SER A CA 1
ATOM 952 C C . SER A 1 116 ? 1.864 3.434 -22.650 1.00 96.19 116 SER A C 1
ATOM 954 O O . SER A 1 116 ? 1.914 3.002 -21.498 1.00 96.19 116 SER A O 1
ATOM 956 N N . ASP A 1 117 ? 1.842 4.748 -22.896 1.00 95.31 117 ASP A N 1
ATOM 957 C CA . ASP A 1 117 ? 2.055 5.737 -21.829 1.00 95.31 117 ASP A CA 1
ATOM 958 C C . ASP A 1 117 ? 1.066 5.594 -20.661 1.00 95.31 117 ASP A C 1
ATOM 960 O O . ASP A 1 117 ? 1.458 5.708 -19.500 1.00 95.31 117 ASP A O 1
ATOM 964 N N . GLU A 1 118 ? -0.177 5.224 -20.979 1.00 94.38 118 GLU A N 1
ATOM 965 C CA . GLU A 1 118 ? -1.253 4.948 -20.023 1.00 94.38 118 GLU A CA 1
ATOM 966 C C . GLU A 1 118 ? -0.949 3.804 -19.044 1.00 94.38 118 GLU A C 1
ATOM 968 O O . GLU A 1 118 ? -1.540 3.777 -17.973 1.00 94.38 118 GLU A O 1
ATOM 973 N N . TYR A 1 119 ? -0.017 2.894 -19.355 1.00 96.25 119 TYR A N 1
ATOM 974 C CA . TYR A 1 119 ? 0.373 1.780 -18.480 1.00 96.25 119 TYR A CA 1
ATOM 975 C C . TYR A 1 119 ? 1.813 1.872 -17.976 1.00 96.25 119 TYR A C 1
ATOM 977 O O . TYR A 1 119 ? 2.232 1.027 -17.185 1.00 96.25 119 TYR A O 1
ATOM 985 N N . LYS A 1 120 ? 2.593 2.893 -18.355 1.00 97.62 120 LYS A N 1
ATOM 986 C CA . LYS A 1 120 ? 3.978 3.045 -17.859 1.00 97.62 120 LYS A CA 1
ATOM 987 C C . LYS A 1 120 ? 4.048 3.219 -16.344 1.00 97.62 120 LYS A C 1
ATOM 989 O O . LYS A 1 120 ? 5.066 2.882 -15.736 1.00 97.62 120 LYS A O 1
ATOM 994 N N . TYR A 1 121 ? 2.959 3.674 -15.721 1.00 97.12 121 TYR A N 1
ATOM 995 C CA . TYR A 1 121 ? 2.860 3.711 -14.270 1.00 97.12 121 TYR A CA 1
ATOM 996 C C . TYR A 1 121 ? 2.891 2.309 -13.652 1.00 97.12 121 TYR A C 1
ATOM 998 O O . TYR A 1 121 ? 3.199 2.213 -12.477 1.00 97.12 121 TYR A O 1
ATOM 1006 N N . LEU A 1 122 ? 2.628 1.229 -14.394 1.00 97.31 122 LEU A N 1
ATOM 1007 C CA . LEU A 1 122 ? 2.737 -0.161 -13.933 1.00 97.31 122 LEU A CA 1
ATOM 1008 C C . LEU A 1 122 ? 4.128 -0.757 -14.138 1.00 97.31 122 LEU A C 1
ATOM 1010 O O . LEU A 1 122 ? 4.313 -1.933 -13.860 1.00 97.31 122 LEU A O 1
ATOM 1014 N N . TRP A 1 123 ? 5.108 0.008 -14.611 1.00 97.50 123 TRP A N 1
ATOM 1015 C CA . TRP A 1 123 ? 6.461 -0.494 -14.822 1.00 97.50 123 TRP A CA 1
ATOM 1016 C C . TRP A 1 123 ? 7.415 -0.061 -13.703 1.00 97.50 123 TRP A C 1
ATOM 1018 O O . TRP A 1 123 ? 7.372 1.081 -13.228 1.00 97.50 123 TRP A O 1
ATOM 1028 N N . ALA A 1 124 ? 8.316 -0.957 -13.306 1.00 96.00 124 ALA A N 1
ATOM 1029 C CA . ALA A 1 124 ? 9.468 -0.642 -12.471 1.00 96.00 124 ALA A CA 1
ATOM 1030 C C . ALA A 1 124 ? 10.753 -1.167 -13.109 1.00 96.00 124 ALA A C 1
ATOM 1032 O O . ALA A 1 124 ? 10.792 -2.253 -13.688 1.00 96.00 124 ALA A O 1
ATOM 1033 N N . GLN A 1 125 ? 11.820 -0.382 -12.969 1.00 93.75 125 GLN A N 1
ATOM 1034 C CA . GLN A 1 125 ? 13.117 -0.757 -13.503 1.00 93.75 125 GLN A CA 1
ATOM 1035 C C . GLN A 1 125 ? 13.661 -1.974 -12.762 1.00 93.75 125 GLN A C 1
ATOM 1037 O O . GLN A 1 125 ? 13.653 -2.012 -11.531 1.00 93.75 125 GLN A O 1
ATOM 1042 N N . TYR A 1 126 ? 14.161 -2.932 -13.531 1.00 94.56 126 TYR A N 1
ATOM 1043 C CA . TYR A 1 126 ? 14.753 -4.159 -13.033 1.00 94.56 126 TYR A CA 1
ATOM 1044 C C . TYR A 1 126 ? 16.055 -4.450 -13.765 1.00 94.56 126 TYR A C 1
ATOM 1046 O O . TYR A 1 126 ? 16.098 -4.520 -14.994 1.00 94.56 126 TYR A O 1
ATOM 1054 N N . ASN A 1 127 ? 17.120 -4.603 -12.989 1.00 92.81 127 ASN A N 1
ATOM 1055 C CA . ASN A 1 127 ? 18.382 -5.149 -13.444 1.00 92.81 127 ASN A CA 1
ATOM 1056 C C . ASN A 1 127 ? 19.006 -5.951 -12.290 1.00 92.81 127 ASN A C 1
ATOM 1058 O O . ASN A 1 127 ? 19.554 -5.346 -11.364 1.00 92.81 127 ASN A O 1
ATOM 1062 N N . PRO A 1 128 ? 18.927 -7.292 -12.328 1.00 92.62 128 PRO A N 1
ATOM 1063 C CA . PRO A 1 128 ? 19.475 -8.138 -11.276 1.00 92.62 128 PRO A CA 1
ATOM 1064 C C . PRO A 1 128 ? 21.000 -8.256 -11.351 1.00 92.62 128 PRO A C 1
ATOM 1066 O O . PRO A 1 128 ? 21.602 -8.812 -10.439 1.00 92.62 128 PRO A O 1
ATOM 1069 N N . ILE A 1 129 ? 21.633 -7.760 -12.422 1.00 92.44 129 ILE A N 1
ATOM 1070 C CA . ILE A 1 129 ? 23.089 -7.723 -12.547 1.00 92.44 129 ILE A CA 1
ATOM 1071 C C . ILE A 1 129 ? 23.591 -6.530 -11.725 1.00 92.44 129 ILE A C 1
ATOM 1073 O O . ILE A 1 129 ? 23.241 -5.390 -12.053 1.00 92.44 129 ILE A O 1
ATOM 1077 N N . PRO A 1 130 ? 24.396 -6.759 -10.672 1.00 88.38 130 PRO A N 1
ATOM 1078 C CA . PRO A 1 130 ? 24.928 -5.678 -9.857 1.00 88.38 130 PRO A CA 1
ATOM 1079 C C . PRO A 1 130 ? 25.769 -4.698 -10.676 1.00 88.38 130 PRO A C 1
ATOM 1081 O O . PRO A 1 130 ? 26.504 -5.094 -11.585 1.00 88.38 130 PRO A O 1
ATOM 1084 N N . GLY A 1 131 ? 25.667 -3.414 -10.335 1.00 81.31 131 GLY A N 1
ATOM 1085 C CA . GLY A 1 131 ? 26.558 -2.390 -10.867 1.00 81.31 131 GLY A CA 1
ATOM 1086 C C . GLY A 1 131 ? 27.973 -2.495 -10.294 1.00 81.31 131 GLY A C 1
ATOM 1087 O O . GLY A 1 131 ? 28.303 -3.392 -9.517 1.00 81.31 131 GLY A O 1
ATOM 1088 N N . SER A 1 132 ? 28.819 -1.520 -10.631 1.00 81.25 132 SER A N 1
ATOM 1089 C CA . SER A 1 132 ? 30.172 -1.390 -10.064 1.00 81.25 132 SER A CA 1
ATOM 1090 C C . SER A 1 132 ? 30.190 -1.193 -8.541 1.00 81.25 132 SER A C 1
ATOM 1092 O O . SER A 1 132 ? 31.232 -1.340 -7.915 1.00 81.25 132 SER A O 1
ATOM 1094 N N . ASP A 1 133 ? 29.052 -0.832 -7.952 1.00 80.12 133 ASP A N 1
ATOM 1095 C CA . ASP A 1 133 ? 28.820 -0.665 -6.516 1.00 80.12 133 ASP A CA 1
ATOM 1096 C C . ASP A 1 133 ? 28.342 -1.948 -5.817 1.00 80.12 133 ASP A C 1
ATOM 1098 O O . ASP A 1 133 ? 28.154 -1.954 -4.602 1.00 80.12 133 ASP A O 1
ATOM 1102 N N . GLY A 1 134 ? 28.132 -3.032 -6.570 1.00 83.81 134 GLY A N 1
ATOM 1103 C CA . GLY A 1 134 ? 27.640 -4.301 -6.045 1.00 83.81 134 GLY A CA 1
ATOM 1104 C C . GLY A 1 134 ? 26.148 -4.313 -5.703 1.00 83.81 134 GLY A C 1
ATOM 1105 O O . GLY A 1 134 ? 25.667 -5.333 -5.208 1.00 83.81 134 GLY A O 1
ATOM 1106 N N . TYR A 1 135 ? 25.395 -3.241 -5.986 1.00 79.56 135 TYR A N 1
ATOM 1107 C CA . TYR A 1 135 ? 23.959 -3.188 -5.708 1.00 79.56 135 TYR A CA 1
ATOM 1108 C C . TYR A 1 135 ? 23.144 -3.467 -6.984 1.00 79.56 135 TYR A C 1
ATOM 1110 O O . TYR A 1 135 ? 23.251 -2.722 -7.964 1.00 79.56 135 TYR A O 1
ATOM 1118 N N . PRO A 1 136 ? 22.324 -4.534 -7.026 1.00 88.81 136 PRO A N 1
ATOM 1119 C CA . PRO A 1 136 ? 21.408 -4.755 -8.137 1.00 88.81 136 PRO A CA 1
ATOM 1120 C C . PRO A 1 136 ? 20.226 -3.785 -8.057 1.00 88.81 136 PRO A C 1
ATOM 1122 O O . PRO A 1 136 ? 19.728 -3.453 -6.979 1.00 88.81 136 PRO A O 1
ATOM 1125 N N . LEU A 1 137 ? 19.720 -3.362 -9.214 1.00 88.25 137 LEU A N 1
ATOM 1126 C CA . LEU A 1 137 ? 18.486 -2.588 -9.279 1.00 88.25 137 LEU A CA 1
ATOM 1127 C C . LEU A 1 137 ? 17.295 -3.549 -9.241 1.00 88.25 137 LEU A C 1
ATOM 1129 O O . LEU A 1 137 ? 16.691 -3.850 -10.270 1.00 88.25 137 LEU A O 1
ATOM 1133 N N . ASP A 1 138 ? 16.993 -4.054 -8.047 1.00 90.75 138 ASP A N 1
ATOM 1134 C CA . ASP A 1 138 ? 15.977 -5.080 -7.830 1.00 90.75 138 ASP A CA 1
ATOM 1135 C C . ASP A 1 138 ? 14.997 -4.699 -6.707 1.00 90.75 138 ASP A C 1
ATOM 1137 O O . ASP A 1 138 ? 15.297 -4.769 -5.513 1.00 90.75 138 ASP A O 1
ATOM 1141 N N . PHE A 1 139 ? 13.782 -4.323 -7.110 1.00 88.94 139 PHE A N 1
ATOM 1142 C CA . PHE A 1 139 ? 12.656 -4.050 -6.211 1.00 88.94 139 PHE A CA 1
ATOM 1143 C C . PHE A 1 139 ? 11.583 -5.147 -6.255 1.00 88.94 139 PHE A C 1
ATOM 1145 O O . PHE A 1 139 ? 10.459 -4.921 -5.805 1.00 88.94 139 PHE A O 1
ATOM 1152 N N . THR A 1 140 ? 11.886 -6.331 -6.798 1.00 92.25 140 THR A N 1
ATOM 1153 C CA . THR A 1 140 ? 10.914 -7.437 -6.901 1.00 92.25 140 THR A CA 1
ATOM 1154 C C . THR A 1 140 ? 10.472 -7.942 -5.530 1.00 92.25 140 THR A C 1
ATOM 1156 O O . THR A 1 140 ? 9.330 -8.370 -5.373 1.00 92.25 140 THR A O 1
ATOM 1159 N N . HIS A 1 141 ? 11.325 -7.793 -4.511 1.00 88.38 141 HIS A N 1
ATOM 1160 C CA . HIS A 1 141 ? 10.995 -8.078 -3.115 1.00 88.38 141 HIS A CA 1
ATOM 1161 C C . HIS A 1 141 ? 9.840 -7.219 -2.570 1.00 88.38 141 HIS A C 1
ATOM 1163 O O . HIS A 1 141 ? 9.153 -7.649 -1.646 1.00 88.38 141 HIS A O 1
ATOM 1169 N N . GLU A 1 142 ? 9.597 -6.026 -3.132 1.00 89.69 142 GLU A N 1
ATOM 1170 C CA . GLU A 1 142 ? 8.462 -5.184 -2.733 1.00 89.69 142 GLU A CA 1
ATOM 1171 C C . GLU A 1 142 ? 7.128 -5.758 -3.244 1.00 89.69 142 GLU A C 1
ATOM 1173 O O . GLU A 1 142 ? 6.085 -5.423 -2.678 1.00 89.69 142 GLU A O 1
ATOM 1178 N N . ARG A 1 143 ? 7.152 -6.609 -4.291 1.00 95.25 143 ARG A N 1
ATOM 1179 C CA . ARG A 1 143 ? 5.969 -7.109 -5.023 1.00 95.25 143 ARG A CA 1
ATOM 1180 C C . ARG A 1 143 ? 4.928 -6.004 -5.164 1.00 95.25 143 ARG A C 1
ATOM 1182 O O . ARG A 1 143 ? 3.835 -6.059 -4.598 1.00 95.25 143 ARG A O 1
ATOM 1189 N N . GLU A 1 144 ? 5.357 -4.937 -5.826 1.00 97.06 144 GLU A N 1
ATOM 1190 C CA . GLU A 1 144 ? 4.658 -3.665 -5.830 1.00 97.06 144 GLU A CA 1
ATOM 1191 C C . GLU A 1 144 ? 3.333 -3.782 -6.593 1.00 97.06 144 GLU A C 1
ATOM 1193 O O . GLU A 1 144 ? 3.248 -4.389 -7.661 1.00 97.06 144 GLU A O 1
ATOM 1198 N N . TRP A 1 145 ? 2.291 -3.172 -6.045 1.00 98.06 145 TRP A N 1
ATOM 1199 C CA . TRP A 1 145 ? 1.018 -2.931 -6.712 1.00 98.06 145 TRP A CA 1
ATOM 1200 C C . TRP A 1 145 ? 0.822 -1.432 -6.857 1.00 98.06 145 TRP A C 1
ATOM 1202 O O . TRP A 1 145 ? 1.201 -0.663 -5.974 1.00 98.06 145 TRP A O 1
ATOM 1212 N N . ARG A 1 146 ? 0.208 -1.001 -7.956 1.00 97.75 146 ARG A N 1
ATOM 1213 C CA . ARG A 1 146 ? -0.069 0.413 -8.200 1.00 97.75 146 ARG A CA 1
ATOM 1214 C C . ARG A 1 146 ? -1.512 0.643 -8.586 1.00 97.75 146 ARG A C 1
ATOM 1216 O O . ARG A 1 146 ? -2.130 -0.167 -9.277 1.00 97.75 146 ARG A O 1
ATOM 1223 N N . CYS A 1 147 ? -2.034 1.772 -8.135 1.00 95.38 147 CYS A N 1
ATOM 1224 C CA . CYS A 1 147 ? -3.396 2.197 -8.383 1.00 95.38 147 CYS A CA 1
ATOM 1225 C C . CYS A 1 147 ? -3.433 3.682 -8.745 1.00 95.38 147 CYS A C 1
ATOM 1227 O O . CYS A 1 147 ? -2.688 4.477 -8.175 1.00 95.38 147 CYS A O 1
ATOM 1229 N N . VAL A 1 148 ? -4.283 4.049 -9.698 1.00 95.12 148 VAL A N 1
ATOM 1230 C CA . VAL A 1 148 ? -4.443 5.431 -10.167 1.00 95.12 148 VAL A CA 1
ATOM 1231 C C . VAL A 1 148 ? -5.821 5.941 -9.777 1.00 95.12 148 VAL A C 1
ATOM 1233 O O . VAL A 1 148 ? -6.745 5.157 -9.559 1.00 95.12 148 VAL A O 1
ATOM 1236 N N . VAL A 1 149 ? -5.967 7.255 -9.683 1.00 91.62 149 VAL A N 1
ATOM 1237 C CA . VAL A 1 149 ? -7.269 7.880 -9.430 1.00 91.62 149 VAL A CA 1
ATOM 1238 C C . VAL A 1 149 ? -8.219 7.562 -10.580 1.00 91.62 149 VAL A C 1
ATOM 1240 O O . VAL A 1 149 ? -7.801 7.558 -11.738 1.00 91.62 149 VAL A O 1
ATOM 1243 N N . ASN A 1 150 ? -9.485 7.276 -10.260 1.00 81.25 150 ASN A N 1
ATOM 1244 C CA . ASN A 1 150 ? -10.527 6.966 -11.242 1.00 81.25 150 ASN A CA 1
ATOM 1245 C C . ASN A 1 150 ? -10.134 5.853 -12.232 1.00 81.25 150 ASN A C 1
ATOM 1247 O O . ASN A 1 150 ? -10.536 5.868 -13.399 1.00 81.25 150 ASN A O 1
ATOM 1251 N N . ALA A 1 151 ? -9.345 4.871 -11.777 1.00 74.44 151 ALA A N 1
ATOM 1252 C CA . ALA A 1 151 ? -9.100 3.657 -12.543 1.00 74.44 151 ALA A CA 1
ATOM 1253 C C . ALA A 1 151 ? -10.465 3.027 -12.846 1.00 74.44 151 ALA A C 1
ATOM 1255 O O . ALA A 1 151 ? -11.192 2.737 -11.909 1.00 74.44 151 ALA A O 1
ATOM 1256 N N . LYS A 1 152 ? -10.848 2.907 -14.128 1.00 72.19 152 LYS A N 1
ATOM 1257 C CA . LYS A 1 152 ? -12.185 2.466 -14.581 1.00 72.19 152 LYS A CA 1
ATOM 1258 C C . LYS A 1 152 ? -12.676 1.278 -13.733 1.00 72.19 152 LYS A C 1
ATOM 1260 O O . LYS A 1 152 ? -12.239 0.151 -13.996 1.00 72.19 152 LYS A O 1
ATOM 1265 N N . PRO A 1 153 ? -13.528 1.499 -12.714 1.00 68.25 153 PRO A N 1
ATOM 1266 C CA . PRO A 1 153 ? -13.800 0.456 -11.745 1.00 68.25 153 PRO A CA 1
ATOM 1267 C C . PRO A 1 153 ? -14.599 -0.637 -12.443 1.00 68.25 153 PRO A C 1
ATOM 1269 O O . PRO A 1 153 ? -15.533 -0.345 -13.190 1.00 68.25 153 PRO A O 1
ATOM 1272 N N . GLN A 1 154 ? -14.265 -1.905 -12.193 1.00 66.69 154 GLN A N 1
ATOM 1273 C CA . GLN A 1 154 ? -14.896 -3.034 -12.902 1.00 66.69 154 GLN A CA 1
ATOM 1274 C C . GLN A 1 154 ? -16.405 -3.145 -12.647 1.00 66.69 154 GLN A C 1
ATOM 1276 O O . GLN A 1 154 ? -17.107 -3.871 -13.340 1.00 66.69 154 GLN A O 1
ATOM 1281 N N . LEU A 1 155 ? -16.894 -2.430 -11.639 1.00 64.31 155 LEU A N 1
ATOM 1282 C CA . LEU A 1 155 ? -18.226 -2.577 -11.073 1.00 64.31 155 LEU A CA 1
ATOM 1283 C C . LEU A 1 155 ? -19.052 -1.286 -11.157 1.00 64.31 155 LEU A C 1
ATOM 1285 O O . LEU A 1 155 ? -20.084 -1.181 -10.506 1.00 64.31 155 LEU A O 1
ATOM 1289 N N . GLY A 1 156 ? -18.610 -0.303 -11.953 1.00 63.00 156 GLY A N 1
ATOM 1290 C CA . GLY A 1 156 ? -19.428 0.872 -12.274 1.00 63.00 156 GLY A CA 1
ATOM 1291 C C . GLY A 1 156 ? -19.711 1.804 -11.093 1.00 63.00 156 GLY A C 1
ATOM 1292 O O . GLY A 1 156 ? -20.742 2.470 -11.080 1.00 63.00 156 GLY A O 1
ATOM 1293 N N . PHE A 1 157 ? -18.821 1.848 -10.099 1.00 67.69 157 PHE A N 1
ATOM 1294 C CA . PHE A 1 157 ? -18.952 2.766 -8.969 1.00 67.69 157 PHE A CA 1
ATOM 1295 C C . PHE A 1 157 ? -18.928 4.227 -9.430 1.00 67.69 157 PHE A C 1
ATOM 1297 O O . PHE A 1 157 ? -18.068 4.624 -10.216 1.00 67.69 157 PHE A O 1
ATOM 1304 N N . THR A 1 158 ? -19.873 5.013 -8.916 1.00 68.88 158 THR A N 1
ATOM 1305 C CA . THR A 1 158 ? -19.986 6.459 -9.139 1.00 68.88 158 THR A CA 1
ATOM 1306 C C . THR A 1 158 ? -19.535 7.220 -7.891 1.00 68.88 158 THR A C 1
ATOM 1308 O O . THR A 1 158 ? -19.441 6.642 -6.809 1.00 68.88 158 THR A O 1
ATOM 1311 N N . ASP A 1 159 ? -19.279 8.522 -8.025 1.00 77.19 159 ASP A N 1
ATOM 1312 C CA . ASP A 1 159 ? -18.972 9.427 -6.905 1.00 77.19 159 ASP A CA 1
ATOM 1313 C C . ASP A 1 159 ? -17.668 9.091 -6.142 1.00 77.19 159 ASP A C 1
ATOM 1315 O O . ASP A 1 159 ? -17.606 9.203 -4.913 1.00 77.19 159 ASP A O 1
ATOM 1319 N N . LEU A 1 160 ? -16.620 8.670 -6.861 1.00 81.19 160 LEU A N 1
ATOM 1320 C CA . LEU A 1 160 ? -15.265 8.484 -6.319 1.00 81.19 160 LEU A CA 1
ATOM 1321 C C . LEU A 1 160 ? -14.581 9.843 -6.058 1.00 81.19 160 LEU A C 1
ATOM 1323 O O . LEU A 1 160 ? -14.848 10.789 -6.801 1.00 81.19 160 LEU A O 1
ATOM 1327 N N . PRO A 1 161 ? -13.699 9.961 -5.044 1.00 82.94 161 PRO A N 1
ATOM 1328 C CA . PRO A 1 161 ? -12.897 11.170 -4.856 1.00 82.94 161 PRO A CA 1
ATOM 1329 C C . PRO A 1 161 ? -11.962 11.401 -6.051 1.00 82.94 161 PRO A C 1
ATOM 1331 O O . PRO A 1 161 ? -11.314 10.473 -6.539 1.00 82.94 161 PRO A O 1
ATOM 1334 N N . GLU A 1 162 ? -11.877 12.645 -6.519 1.00 86.00 162 GLU A N 1
ATOM 1335 C CA . GLU A 1 162 ? -11.022 13.030 -7.653 1.00 86.00 162 GLU A CA 1
ATOM 1336 C C . GLU A 1 162 ? -9.567 13.274 -7.223 1.00 86.00 162 GLU A C 1
ATOM 1338 O O . GLU A 1 162 ? -8.658 13.323 -8.050 1.00 86.00 162 GLU A O 1
ATOM 1343 N N . GLU A 1 163 ? -9.331 13.423 -5.923 1.00 87.69 163 GLU A N 1
ATOM 1344 C CA . GLU A 1 163 ? -8.042 13.774 -5.338 1.00 87.69 163 GLU A CA 1
ATOM 1345 C C . GLU A 1 163 ? -7.146 12.552 -5.086 1.00 87.69 163 GLU A C 1
ATOM 1347 O O . GLU A 1 163 ? -5.920 12.682 -4.984 1.00 87.69 163 GLU A O 1
ATOM 1352 N N . GLY A 1 164 ? -7.730 11.354 -4.975 1.00 91.12 164 GLY A N 1
ATOM 1353 C CA . GLY A 1 164 ? -7.002 10.170 -4.534 1.00 91.12 164 GLY A CA 1
ATOM 1354 C C . GLY A 1 164 ? -7.734 8.846 -4.717 1.00 91.12 164 GLY A C 1
ATOM 1355 O O . GLY A 1 164 ? -8.880 8.779 -5.146 1.00 91.12 164 GLY A O 1
ATOM 1356 N N . VAL A 1 165 ? -7.033 7.760 -4.402 1.00 91.94 165 VAL A N 1
ATOM 1357 C CA . VAL A 1 165 ? -7.609 6.411 -4.353 1.00 91.94 165 VAL A CA 1
ATOM 1358 C C . VAL A 1 165 ? -8.290 6.243 -2.992 1.00 91.94 165 VAL A C 1
ATOM 1360 O O . VAL A 1 165 ? -7.588 6.325 -1.985 1.00 91.94 165 VAL A O 1
ATOM 1363 N N . PRO A 1 166 ? -9.613 6.023 -2.911 1.00 89.38 166 PRO A N 1
ATOM 1364 C CA . PRO A 1 166 ? -10.303 5.912 -1.628 1.00 89.38 166 PRO A CA 1
ATOM 1365 C C . PRO A 1 166 ? -9.769 4.733 -0.802 1.00 89.38 166 PRO A C 1
ATOM 1367 O O . PRO A 1 166 ? -9.421 3.690 -1.354 1.00 89.38 166 PRO A O 1
ATOM 1370 N N . ILE A 1 167 ? -9.698 4.902 0.522 1.00 88.06 167 ILE A N 1
ATOM 1371 C CA . ILE A 1 167 ? -9.278 3.836 1.448 1.00 88.06 167 ILE A CA 1
ATOM 1372 C C . ILE A 1 167 ? -10.383 2.795 1.585 1.00 88.06 167 ILE A C 1
ATOM 1374 O O . ILE A 1 167 ? -10.113 1.603 1.458 1.00 88.06 167 ILE A O 1
ATOM 1378 N N . LEU A 1 168 ? -11.621 3.253 1.821 1.00 79.75 168 LEU A N 1
ATOM 1379 C CA . LEU A 1 168 ? -12.791 2.396 1.690 1.00 79.75 168 LEU A CA 1
ATOM 1380 C C . LEU A 1 168 ? -13.002 2.155 0.206 1.00 79.75 168 LEU A C 1
ATOM 1382 O O . LEU A 1 168 ? -13.537 3.002 -0.517 1.00 79.75 168 LEU A O 1
ATOM 1386 N N . LEU A 1 169 ? -12.551 1.001 -0.256 1.00 69.56 169 LEU A N 1
ATOM 1387 C CA . LEU A 1 169 ? -12.750 0.653 -1.639 1.00 69.56 169 LEU A CA 1
ATOM 1388 C C . LEU A 1 169 ? -14.212 0.271 -1.840 1.00 69.56 169 LEU A C 1
ATOM 1390 O O . LEU A 1 169 ? -14.905 -0.148 -0.912 1.00 69.56 169 LEU A O 1
ATOM 1394 N N . PRO A 1 170 ? -14.744 0.441 -3.051 1.00 63.12 170 PRO A N 1
ATOM 1395 C CA . PRO A 1 170 ? -16.191 0.465 -3.190 1.00 63.12 170 PRO A CA 1
ATOM 1396 C C . PRO A 1 170 ? -16.870 -0.888 -2.897 1.00 63.12 170 PRO A C 1
ATOM 1398 O O . PRO A 1 170 ? -18.057 -0.944 -2.571 1.00 63.12 170 PRO A O 1
ATOM 1401 N N . TRP A 1 171 ? -16.108 -1.986 -2.956 1.00 62.19 171 TRP A N 1
ATOM 1402 C CA . TRP A 1 171 ? -16.587 -3.289 -2.516 1.00 62.19 171 TRP A CA 1
ATOM 1403 C C . TRP A 1 171 ? -16.849 -3.287 -1.008 1.00 62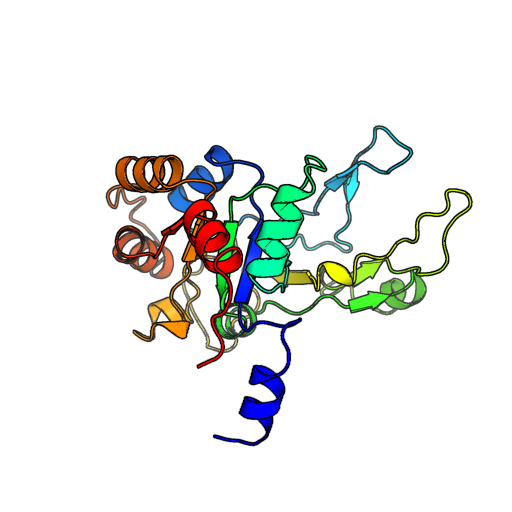.19 171 TRP A C 1
ATOM 1405 O O . TRP A 1 171 ? -17.958 -3.617 -0.603 1.00 62.19 171 TRP A O 1
ATOM 1415 N N . ASP A 1 172 ? -15.913 -2.785 -0.207 1.00 60.69 172 ASP A N 1
ATOM 1416 C CA . ASP A 1 172 ? -16.016 -2.580 1.243 1.00 60.69 172 ASP A CA 1
ATOM 1417 C C . ASP A 1 172 ? -17.266 -1.757 1.624 1.00 60.69 172 ASP A C 1
ATOM 1419 O O . ASP A 1 172 ? -17.906 -2.000 2.648 1.00 60.69 172 ASP A O 1
ATOM 1423 N N . ALA A 1 173 ? -17.657 -0.805 0.768 1.00 59.50 173 ALA A N 1
ATOM 1424 C CA . ALA A 1 173 ? -18.881 -0.024 0.943 1.00 59.50 173 ALA A CA 1
ATOM 1425 C C . ALA A 1 173 ? -20.160 -0.837 0.659 1.00 59.50 173 ALA A C 1
ATOM 1427 O O . ALA A 1 173 ? -21.161 -0.669 1.359 1.00 59.50 173 ALA A O 1
ATOM 1428 N N . SER A 1 174 ? -20.129 -1.707 -0.357 1.00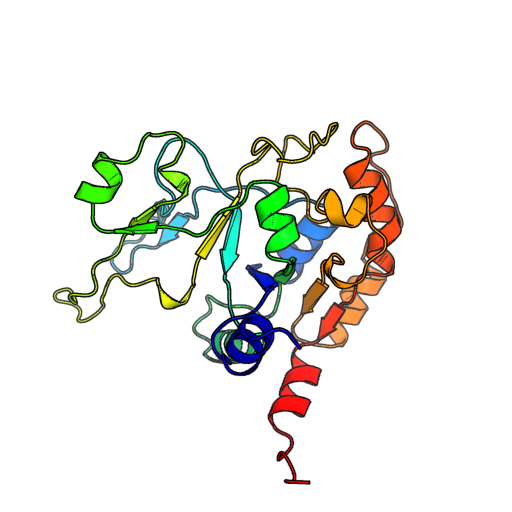 61.88 174 SER A N 1
ATOM 1429 C CA . SER A 1 174 ? -21.283 -2.481 -0.849 1.00 61.88 174 SER A CA 1
ATOM 1430 C C . SER A 1 174 ? -21.502 -3.831 -0.157 1.00 61.88 174 SER A C 1
ATOM 1432 O O . SER A 1 174 ? -22.605 -4.373 -0.208 1.00 61.88 174 SER A O 1
ATOM 1434 N N . CYS A 1 175 ? -20.476 -4.390 0.487 1.00 58.53 175 CYS A N 1
ATOM 1435 C CA . CYS A 1 175 ? -20.540 -5.702 1.117 1.00 58.53 175 CYS A CA 1
ATOM 1436 C C . CYS A 1 175 ? -20.097 -5.631 2.583 1.00 58.53 175 CYS A C 1
ATOM 1438 O O . CYS A 1 175 ? -19.028 -5.128 2.917 1.00 58.53 175 CYS A O 1
ATOM 1440 N N . ASN A 1 176 ? -20.927 -6.159 3.484 1.00 60.41 176 ASN A N 1
ATOM 1441 C CA . ASN A 1 176 ? -20.590 -6.267 4.902 1.00 60.41 176 ASN A CA 1
ATOM 1442 C C . ASN A 1 176 ? -19.846 -7.583 5.174 1.00 60.41 176 ASN A C 1
ATOM 1444 O O . ASN A 1 176 ? -20.332 -8.446 5.900 1.00 60.41 176 ASN A O 1
ATOM 1448 N N . HIS A 1 177 ? -18.714 -7.783 4.500 1.00 66.12 177 HIS A N 1
ATOM 1449 C CA . HIS A 1 177 ? -17.912 -8.992 4.648 1.00 66.12 177 HIS A CA 1
ATOM 1450 C C . HIS A 1 177 ? -16.496 -8.619 5.101 1.00 66.12 177 HIS A C 1
ATOM 1452 O O . HIS A 1 177 ? -15.828 -7.798 4.477 1.00 66.12 177 HIS A O 1
ATOM 1458 N N . ASP A 1 178 ? -16.021 -9.232 6.188 1.00 65.94 178 ASP A N 1
ATOM 1459 C CA . ASP A 1 178 ? -14.803 -8.814 6.907 1.00 65.94 178 ASP A CA 1
ATOM 1460 C C . ASP A 1 178 ? -13.514 -8.851 6.070 1.00 65.94 178 ASP A C 1
ATOM 1462 O O . ASP A 1 178 ? -12.549 -8.146 6.367 1.00 65.94 178 ASP A O 1
ATOM 1466 N N . LEU A 1 179 ? -13.493 -9.644 4.994 1.00 63.66 179 LEU A N 1
ATOM 1467 C CA . LEU A 1 179 ? -12.386 -9.672 4.026 1.00 63.66 179 LEU A CA 1
ATOM 1468 C C . LEU A 1 179 ? -12.135 -8.323 3.345 1.00 63.66 179 LEU A C 1
ATOM 1470 O O . LEU A 1 179 ? -11.040 -8.100 2.838 1.00 63.66 179 LEU A O 1
ATOM 1474 N N . TYR A 1 180 ? -13.124 -7.438 3.345 1.00 68.88 180 TYR A N 1
ATOM 1475 C CA . TYR A 1 180 ? -13.080 -6.160 2.648 1.00 68.88 180 TYR A CA 1
ATOM 1476 C C . TYR A 1 180 ? -12.904 -4.990 3.609 1.00 68.88 180 TYR A C 1
ATOM 1478 O O . TYR A 1 180 ? -12.780 -3.857 3.194 1.00 68.88 180 TYR A O 1
ATOM 1486 N N . LYS A 1 181 ? -12.819 -5.224 4.917 1.00 82.25 181 LYS A N 1
ATOM 1487 C CA . LYS A 1 181 ? -12.473 -4.137 5.832 1.00 82.25 181 LYS A CA 1
ATOM 1488 C C . LYS A 1 181 ? -10.989 -3.815 5.678 1.00 82.25 181 LYS A C 1
ATOM 1490 O O . LYS A 1 181 ? -10.134 -4.700 5.831 1.00 82.25 181 LYS A O 1
ATOM 1495 N N . PHE A 1 182 ? -10.682 -2.554 5.383 1.00 90.75 182 PHE A N 1
ATOM 1496 C CA . PHE A 1 182 ? -9.317 -2.067 5.509 1.00 90.75 182 PHE A CA 1
ATOM 1497 C C . PHE A 1 182 ? -8.865 -2.180 6.968 1.00 90.75 182 PHE A C 1
ATOM 1499 O O . PHE A 1 182 ? -9.675 -2.277 7.892 1.00 90.75 182 PHE A O 1
ATOM 1506 N N . ARG A 1 183 ? -7.554 -2.243 7.178 1.00 93.44 183 ARG A N 1
ATOM 1507 C CA . ARG A 1 183 ? -6.953 -2.256 8.516 1.00 93.44 183 ARG A CA 1
ATOM 1508 C C . ARG A 1 183 ? -5.857 -1.214 8.576 1.00 93.44 183 ARG A C 1
ATOM 1510 O O . ARG A 1 183 ? -5.294 -0.836 7.550 1.00 93.44 183 ARG A O 1
ATOM 1517 N N . ILE A 1 184 ? -5.537 -0.784 9.782 1.00 95.44 184 ILE A N 1
ATOM 1518 C CA . ILE A 1 184 ? -4.479 0.189 10.034 1.00 95.44 184 ILE A CA 1
ATOM 1519 C C . ILE A 1 184 ? -3.365 -0.526 10.791 1.00 95.44 184 ILE A C 1
ATOM 1521 O O . ILE A 1 184 ? -3.652 -1.267 11.724 1.00 95.44 184 ILE A O 1
ATOM 1525 N N . THR A 1 185 ? -2.105 -0.332 10.413 1.00 96.31 185 THR A N 1
ATOM 1526 C CA . THR A 1 185 ? -0.958 -0.776 11.221 1.00 96.31 185 THR A CA 1
ATOM 1527 C C . THR A 1 185 ? -0.316 0.417 11.909 1.00 96.31 185 THR A C 1
ATOM 1529 O O . THR A 1 185 ? -0.168 1.472 11.290 1.00 96.31 185 THR A O 1
ATOM 1532 N N . VAL A 1 186 ? 0.090 0.235 13.163 1.00 96.38 186 VAL A N 1
ATOM 1533 C CA . VAL A 1 186 ? 0.847 1.208 13.967 1.00 96.38 186 VAL A CA 1
ATOM 1534 C C . VAL A 1 186 ? 1.917 0.497 14.790 1.00 96.38 186 VAL A C 1
ATOM 1536 O O . VAL A 1 186 ? 1.842 -0.718 14.968 1.00 96.38 186 VAL A O 1
ATOM 1539 N N . ASP A 1 187 ? 2.913 1.217 15.313 1.00 94.88 187 ASP A N 1
ATOM 1540 C CA . ASP A 1 187 ? 3.994 0.571 16.070 1.00 94.88 187 ASP A CA 1
ATOM 1541 C C . ASP A 1 187 ? 3.499 -0.027 17.385 1.00 94.88 187 ASP A C 1
ATOM 1543 O O . ASP A 1 187 ? 3.717 -1.209 17.665 1.00 94.88 187 ASP A O 1
ATOM 1547 N N . THR A 1 188 ? 2.811 0.799 18.173 1.00 95.75 188 THR A N 1
ATOM 1548 C CA . THR A 1 188 ? 2.451 0.500 19.560 1.00 95.75 188 THR A CA 1
ATOM 1549 C C . THR A 1 188 ? 0.951 0.632 19.816 1.00 95.75 188 THR A C 1
ATOM 1551 O O . THR A 1 188 ? 0.218 1.278 19.065 1.00 95.75 188 THR A O 1
ATOM 1554 N N . LYS A 1 189 ? 0.481 0.071 20.932 1.00 95.88 189 LYS A N 1
ATOM 1555 C CA . LYS A 1 189 ? -0.846 0.338 21.494 1.00 95.88 189 LYS A CA 1
ATOM 1556 C C . LYS A 1 189 ? -1.037 1.810 21.802 1.00 95.88 189 LYS A C 1
ATOM 1558 O O . LYS A 1 189 ? -2.115 2.323 21.554 1.00 95.88 189 LYS A O 1
ATOM 1563 N N . GLY A 1 190 ? 0.008 2.492 22.275 1.00 96.38 190 GLY A N 1
ATOM 1564 C CA . GLY A 1 190 ? -0.043 3.934 22.513 1.00 96.38 190 GLY A CA 1
ATOM 1565 C C . GLY A 1 190 ? -0.366 4.717 21.239 1.00 96.38 190 GLY A C 1
ATOM 1566 O O . GLY A 1 190 ? -1.199 5.621 21.270 1.00 96.38 190 GLY A O 1
ATOM 1567 N N . ASP A 1 191 ? 0.213 4.325 20.101 1.00 95.94 191 ASP A N 1
ATOM 1568 C CA . ASP A 1 191 ? -0.138 4.907 18.800 1.00 95.94 191 ASP A CA 1
ATOM 1569 C C . ASP A 1 191 ? -1.573 4.549 18.396 1.00 95.94 191 ASP A C 1
ATOM 1571 O O . ASP A 1 191 ? -2.290 5.399 17.875 1.00 95.94 191 ASP A O 1
ATOM 1575 N N . ALA A 1 192 ? -2.014 3.312 18.651 1.00 95.25 192 ALA A N 1
ATOM 1576 C CA . ALA A 1 192 ? -3.384 2.885 18.365 1.00 95.25 192 ALA A CA 1
ATOM 1577 C C . ALA A 1 192 ? -4.415 3.675 19.186 1.00 95.25 192 ALA A C 1
ATOM 1579 O O . ALA A 1 192 ? -5.435 4.102 18.650 1.00 95.25 192 ALA A O 1
ATOM 1580 N N . ASP A 1 193 ? -4.141 3.899 20.469 1.00 94.06 193 ASP A N 1
ATOM 1581 C CA . ASP A 1 193 ? -4.988 4.680 21.365 1.00 94.06 193 ASP A CA 1
ATOM 1582 C C . ASP A 1 193 ? -4.965 6.161 20.983 1.00 94.06 193 ASP A C 1
ATOM 1584 O O . ASP A 1 193 ? -6.019 6.795 20.951 1.00 94.06 193 ASP A O 1
ATOM 1588 N N . THR A 1 194 ? -3.794 6.687 20.601 1.00 92.69 194 THR A N 1
ATOM 1589 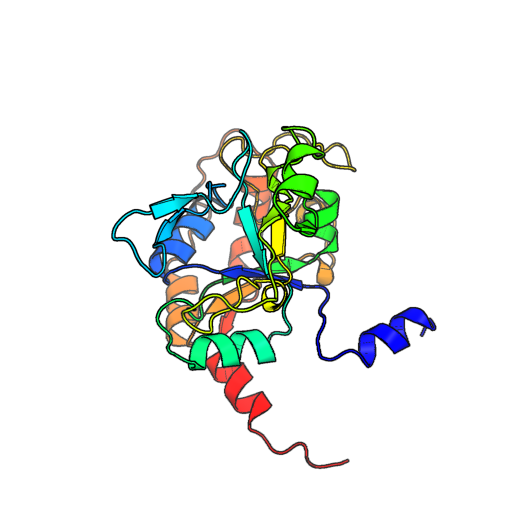C CA . THR A 1 194 ? -3.667 8.038 20.036 1.00 92.69 194 THR A CA 1
ATOM 1590 C C . THR A 1 194 ? -4.558 8.174 18.811 1.00 92.69 194 THR A C 1
ATOM 1592 O O . THR A 1 194 ? -5.376 9.087 18.773 1.00 92.69 194 THR A O 1
ATOM 1595 N N . LEU A 1 195 ? -4.468 7.240 17.851 1.00 90.75 195 LEU A N 1
ATOM 1596 C CA . LEU A 1 195 ? -5.345 7.225 16.683 1.00 90.75 195 LEU A CA 1
ATOM 1597 C C . LEU A 1 195 ? -6.809 7.223 17.113 1.00 90.75 195 LEU A C 1
ATOM 1599 O O . LEU A 1 195 ? -7.536 8.101 16.691 1.00 90.75 195 LEU A O 1
ATOM 1603 N N . ARG A 1 196 ? -7.253 6.319 17.988 1.00 89.81 196 ARG A N 1
ATOM 1604 C CA . ARG A 1 196 ? -8.666 6.274 18.415 1.00 89.81 196 ARG A CA 1
ATOM 1605 C C . ARG A 1 196 ? -9.176 7.574 19.035 1.00 89.81 196 ARG A C 1
ATOM 1607 O O . ARG A 1 196 ? -10.356 7.864 18.898 1.00 89.81 196 ARG A O 1
ATOM 1614 N N . GLN A 1 197 ? -8.318 8.327 19.720 1.00 88.31 197 GLN A N 1
ATOM 1615 C CA . GLN A 1 197 ? -8.690 9.603 20.339 1.00 88.31 197 GLN A CA 1
ATOM 1616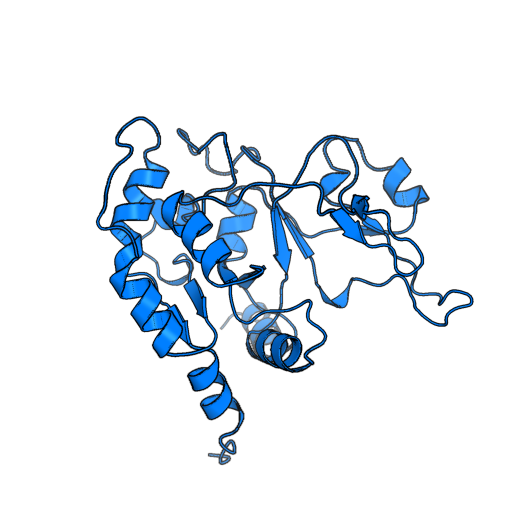 C C . GLN A 1 197 ? -8.796 10.753 19.334 1.00 88.31 197 GLN A C 1
ATOM 1618 O O . GLN A 1 197 ? -9.572 11.678 19.557 1.00 88.31 197 GLN A O 1
ATOM 1623 N N . VAL A 1 198 ? -7.990 10.723 18.270 1.00 82.75 198 VAL A N 1
ATOM 1624 C CA . VAL A 1 198 ? -7.912 11.809 17.277 1.00 82.75 198 VAL A CA 1
ATOM 1625 C C . VAL A 1 198 ? -8.585 11.466 15.955 1.00 82.75 198 VAL A C 1
ATOM 1627 O O . VAL A 1 198 ? -8.769 12.354 15.126 1.00 82.75 198 VAL A O 1
ATOM 1630 N N . LEU A 1 199 ? -8.919 10.190 15.740 1.00 76.25 199 LEU A N 1
ATOM 1631 C CA . LEU A 1 199 ? -9.707 9.737 14.609 1.00 76.25 199 LEU A CA 1
ATOM 1632 C C . LEU A 1 199 ? -10.951 10.615 14.587 1.00 76.25 199 LEU A C 1
ATOM 1634 O O . LEU A 1 199 ? -11.624 10.722 15.616 1.00 76.25 199 LEU A O 1
ATOM 1638 N N . PRO A 1 200 ? -11.222 11.287 13.463 1.00 61.97 200 PRO A N 1
ATOM 1639 C CA . PRO A 1 200 ? -12.285 12.261 13.431 1.00 61.97 200 PRO A CA 1
ATOM 1640 C C . PRO A 1 200 ? -13.590 11.576 13.852 1.00 61.97 200 PRO A C 1
ATOM 1642 O O . PRO A 1 200 ? -14.015 10.598 13.233 1.00 61.97 200 PRO A O 1
ATOM 1645 N N . GLU A 1 201 ? -14.253 12.131 14.876 1.00 57.12 201 GLU A N 1
ATOM 1646 C CA . GLU A 1 201 ? -15.721 12.153 14.892 1.00 57.12 201 GLU A CA 1
ATOM 1647 C C . GLU A 1 201 ? -16.147 12.518 13.467 1.00 57.12 201 GLU A C 1
ATOM 1649 O O . GLU A 1 201 ? -15.474 13.388 12.915 1.00 57.12 201 GLU A O 1
ATOM 1654 N N . PRO A 1 202 ? -17.165 11.896 12.846 1.00 54.44 202 PRO A N 1
ATOM 1655 C CA . PRO A 1 202 ? -17.567 12.169 11.464 1.00 54.44 202 PRO A CA 1
ATOM 1656 C C . PRO A 1 202 ? -17.831 13.668 11.208 1.00 54.44 202 PRO A C 1
ATOM 1658 O O . PRO A 1 202 ? -18.964 14.140 11.181 1.00 54.44 202 PRO A O 1
ATOM 1661 N N . GLN A 1 203 ? -16.774 14.456 11.032 1.00 50.41 203 GLN A N 1
ATOM 1662 C CA . GLN A 1 203 ? -16.805 15.892 10.842 1.00 50.41 203 GLN A CA 1
ATOM 1663 C C . GLN A 1 203 ? -16.784 16.065 9.349 1.00 50.41 203 GLN A C 1
ATOM 1665 O O . GLN A 1 203 ? -15.752 16.255 8.709 1.00 50.41 203 GLN A O 1
ATOM 1670 N N . GLY A 1 204 ? -17.971 15.867 8.790 1.00 46.91 204 GLY A N 1
ATOM 1671 C CA . GLY A 1 204 ? -18.149 15.922 7.369 1.00 46.91 204 GLY A CA 1
ATOM 1672 C C . GLY A 1 204 ? -17.677 17.263 6.822 1.00 46.91 204 GLY A C 1
ATOM 1673 O O . GLY A 1 204 ? -18.278 18.307 7.063 1.00 46.91 204 GLY A O 1
ATOM 1674 N N . SER A 1 205 ? -16.738 17.187 5.889 1.00 47.16 205 SER A N 1
ATOM 1675 C CA . SER A 1 205 ? -16.994 17.801 4.594 1.00 47.16 205 SER A CA 1
ATOM 1676 C C . SER A 1 205 ? -18.142 17.029 3.922 1.00 47.16 205 SER A C 1
ATOM 1678 O O . SER A 1 205 ? -17.977 16.291 2.952 1.00 47.16 205 SER A O 1
ATOM 1680 N N . VAL A 1 206 ? -19.348 17.170 4.490 1.00 48.41 206 VAL A N 1
ATOM 1681 C CA . VAL A 1 206 ? -20.587 16.689 3.885 1.00 48.41 206 VAL A CA 1
ATOM 1682 C C . VAL A 1 206 ? -20.734 17.425 2.562 1.00 48.41 206 VAL A C 1
ATOM 1684 O O . VAL A 1 206 ? -21.044 18.613 2.532 1.00 48.41 206 VAL A O 1
ATOM 1687 N N . GLY A 1 207 ? -20.523 16.713 1.459 1.00 49.34 207 GLY A N 1
ATOM 1688 C CA . GLY A 1 207 ? -20.974 17.181 0.157 1.00 49.34 207 GLY A CA 1
ATOM 1689 C C . GLY A 1 207 ? -20.119 16.731 -1.013 1.00 49.34 207 GLY A C 1
ATOM 1690 O O . GLY A 1 207 ? -19.422 17.563 -1.584 1.00 49.34 207 GLY A O 1
ATOM 1691 N N . LYS A 1 208 ? -20.219 15.443 -1.390 1.00 55.88 208 LYS A N 1
ATOM 1692 C CA . LYS A 1 208 ? -20.436 14.953 -2.779 1.00 55.88 208 LYS A CA 1
ATOM 1693 C C . LYS A 1 208 ? -20.178 13.445 -2.934 1.00 55.88 208 LYS A C 1
ATOM 1695 O O . LYS A 1 208 ? -20.905 12.808 -3.687 1.00 55.88 208 LYS A O 1
ATOM 1700 N N . SER A 1 209 ? -19.215 12.858 -2.213 1.00 72.00 209 SER A N 1
ATOM 1701 C CA . SER A 1 209 ? -18.876 11.430 -2.362 1.00 72.00 209 SER A CA 1
ATOM 1702 C C . SER A 1 209 ? -19.613 10.538 -1.360 1.00 72.00 209 SER A C 1
ATOM 1704 O O . SER A 1 209 ? -19.375 10.599 -0.154 1.00 72.00 209 SER A O 1
ATOM 1706 N N . LYS A 1 210 ? -20.472 9.644 -1.865 1.00 77.38 210 LYS A N 1
ATOM 1707 C CA . LYS A 1 210 ? -21.133 8.610 -1.045 1.00 77.38 210 LYS A CA 1
ATOM 1708 C C . LYS A 1 210 ? -20.131 7.657 -0.393 1.00 77.38 210 LYS A C 1
ATOM 1710 O O . LYS A 1 210 ? -20.379 7.183 0.712 1.00 77.38 210 LYS A O 1
ATOM 1715 N N . ILE A 1 211 ? -19.008 7.390 -1.061 1.00 79.25 211 ILE A N 1
ATOM 1716 C CA . ILE A 1 211 ? -17.964 6.502 -0.541 1.00 79.25 211 ILE A CA 1
ATOM 1717 C C . ILE A 1 211 ? -17.261 7.117 0.664 1.00 79.25 211 ILE A C 1
ATOM 1719 O O . ILE A 1 211 ? -17.032 6.410 1.639 1.00 79.25 211 ILE A O 1
ATOM 1723 N N . LEU A 1 212 ? -16.961 8.418 0.635 1.00 80.25 212 LEU A N 1
ATOM 1724 C CA . LEU A 1 212 ? -16.320 9.072 1.778 1.00 80.25 212 LEU A CA 1
ATOM 1725 C C . LEU A 1 212 ? -17.241 9.117 3.003 1.00 80.25 212 LEU A C 1
ATOM 1727 O O . LEU A 1 212 ? -16.790 8.831 4.106 1.00 80.25 212 LEU A O 1
ATOM 1731 N N . ASN A 1 213 ? -18.540 9.365 2.818 1.00 79.44 213 ASN A N 1
ATOM 1732 C CA . ASN A 1 213 ? -19.499 9.273 3.926 1.00 79.44 213 ASN A CA 1
ATOM 1733 C C . ASN A 1 213 ? -19.503 7.863 4.540 1.00 79.44 213 ASN A C 1
ATOM 1735 O O . ASN A 1 213 ? -19.329 7.699 5.744 1.00 79.44 213 ASN A O 1
ATOM 1739 N N . ALA A 1 214 ? -19.608 6.841 3.687 1.00 81.44 214 ALA A N 1
ATOM 1740 C CA . ALA A 1 214 ? -19.582 5.439 4.090 1.00 81.44 214 ALA A CA 1
ATOM 1741 C C . ALA A 1 214 ? -18.251 5.017 4.748 1.00 81.44 214 ALA A C 1
ATOM 1743 O O . ALA A 1 214 ? -18.227 4.063 5.529 1.00 81.44 214 ALA A O 1
ATOM 1744 N N . TYR A 1 215 ? -17.147 5.692 4.409 1.00 85.94 215 TYR A N 1
ATOM 1745 C CA . TYR A 1 215 ? -15.838 5.522 5.037 1.00 85.94 215 TYR A CA 1
ATOM 1746 C C . TYR A 1 215 ? -15.843 6.070 6.463 1.00 85.94 215 TYR A C 1
ATOM 1748 O O . TYR A 1 215 ? -15.509 5.326 7.381 1.00 85.94 215 TYR A O 1
ATOM 1756 N N . PHE A 1 216 ? -16.268 7.320 6.668 1.00 84.75 216 PHE A N 1
ATOM 1757 C CA . PHE A 1 216 ? -16.265 7.938 7.998 1.00 84.75 216 PHE A CA 1
ATOM 1758 C C . PHE A 1 216 ? -17.220 7.247 8.976 1.00 84.75 216 PHE A C 1
ATOM 1760 O O . PHE A 1 216 ? -16.913 7.165 10.159 1.00 84.75 216 PHE A O 1
ATOM 1767 N N . GLU A 1 217 ? -18.326 6.678 8.492 1.00 82.94 217 GLU A N 1
ATOM 1768 C CA . GLU A 1 217 ? -19.215 5.840 9.311 1.00 82.94 217 GLU A CA 1
ATOM 1769 C C . GLU A 1 217 ? -18.525 4.565 9.824 1.00 82.94 217 GLU A C 1
ATOM 1771 O O . GLU A 1 217 ? -18.793 4.118 10.935 1.00 82.94 217 GLU A O 1
ATOM 1776 N N . ARG A 1 218 ? -17.625 3.973 9.027 1.00 83.25 218 ARG A N 1
ATOM 1777 C CA . ARG A 1 218 ? -16.938 2.708 9.348 1.00 83.25 218 ARG A CA 1
ATOM 1778 C C . ARG A 1 218 ? -15.583 2.897 10.023 1.00 83.25 218 ARG A C 1
ATOM 1780 O O . ARG A 1 218 ? -15.062 1.960 10.628 1.00 83.25 218 ARG A O 1
ATOM 1787 N N . LEU A 1 219 ? -14.987 4.079 9.898 1.00 86.44 219 LEU A N 1
ATOM 1788 C CA . LEU A 1 219 ? -13.656 4.377 10.416 1.00 86.44 219 LEU A CA 1
ATOM 1789 C C . LEU A 1 219 ? -13.510 4.053 11.919 1.00 86.44 219 LEU A C 1
ATOM 1791 O O . LEU A 1 219 ? -12.526 3.394 12.259 1.00 86.44 219 LEU A O 1
ATOM 1795 N N . PRO A 1 220 ? -14.479 4.372 12.805 1.00 86.06 220 PRO A N 1
ATOM 1796 C CA . PRO A 1 220 ? -14.388 4.023 14.228 1.00 86.06 220 PRO A CA 1
ATOM 1797 C C . PRO A 1 220 ? -14.319 2.513 14.512 1.00 86.06 220 PRO A C 1
ATOM 1799 O O . PRO A 1 220 ? -13.739 2.098 15.512 1.00 86.06 220 PRO A O 1
ATOM 1802 N N . GLU A 1 221 ? -14.883 1.680 13.632 1.00 85.25 221 GLU A N 1
ATOM 1803 C CA . GLU A 1 221 ? -14.893 0.215 13.764 1.00 85.25 221 GLU A CA 1
ATOM 1804 C C . GLU A 1 221 ? -13.678 -0.458 13.106 1.00 85.25 221 GLU A C 1
ATOM 1806 O O . GLU A 1 221 ? -13.527 -1.683 13.142 1.00 85.25 221 GLU A O 1
ATOM 1811 N N . THR A 1 222 ? -12.809 0.325 12.467 1.00 88.88 222 THR A N 1
ATOM 1812 C CA . THR A 1 222 ? -11.689 -0.206 11.692 1.00 88.88 222 THR A CA 1
ATOM 1813 C C . THR A 1 222 ? -10.660 -0.871 12.611 1.00 88.88 222 THR A C 1
ATOM 1815 O O . THR A 1 222 ? -10.179 -0.245 13.559 1.00 88.88 222 THR A O 1
ATOM 1818 N N . PRO A 1 223 ? -10.241 -2.121 12.329 1.00 92.12 223 PRO A N 1
ATOM 1819 C CA . PRO A 1 223 ? -9.193 -2.768 13.104 1.00 92.12 223 PRO A CA 1
ATOM 1820 C C . PRO A 1 223 ? -7.860 -2.015 13.008 1.00 92.12 223 PRO A C 1
ATOM 1822 O O . PRO A 1 223 ? -7.301 -1.849 11.919 1.00 92.12 223 PRO A O 1
ATOM 1825 N N . ILE A 1 224 ? -7.324 -1.626 14.166 1.00 94.69 224 ILE A N 1
ATOM 1826 C CA . ILE A 1 224 ? -5.973 -1.077 14.311 1.00 94.69 224 ILE A CA 1
ATOM 1827 C C . ILE A 1 224 ? -5.069 -2.171 14.883 1.00 94.69 224 ILE A C 1
ATOM 1829 O O . ILE A 1 224 ? -5.284 -2.664 15.989 1.00 94.69 224 ILE A O 1
ATOM 1833 N N . LEU A 1 225 ? -4.070 -2.562 14.102 1.00 95.00 225 LEU A N 1
ATOM 1834 C CA . LEU A 1 225 ? -3.090 -3.590 14.409 1.00 95.00 225 LEU A CA 1
ATOM 1835 C C . LEU A 1 225 ? -1.840 -2.931 15.001 1.00 95.00 225 LEU A C 1
ATOM 1837 O O . LEU A 1 225 ? -1.027 -2.361 14.269 1.00 95.00 225 LEU A O 1
ATOM 1841 N N . ALA A 1 226 ? -1.678 -3.029 16.319 1.00 95.75 226 ALA A N 1
ATOM 1842 C CA . ALA A 1 226 ? -0.431 -2.669 16.981 1.00 95.75 226 ALA A CA 1
ATOM 1843 C C . ALA A 1 226 ? 0.624 -3.746 16.688 1.00 95.75 226 ALA A C 1
ATOM 1845 O O . ALA A 1 226 ? 0.487 -4.901 17.104 1.00 95.75 226 ALA A O 1
ATOM 1846 N N . LEU A 1 227 ? 1.674 -3.387 15.947 1.00 93.69 227 LEU A N 1
ATOM 1847 C CA . LEU A 1 227 ? 2.702 -4.345 15.541 1.00 93.69 227 LEU A CA 1
ATOM 1848 C C . LEU A 1 227 ? 3.457 -4.923 16.741 1.00 93.69 227 LEU A C 1
ATOM 1850 O O . LEU A 1 227 ? 3.894 -6.067 16.669 1.00 93.69 227 LEU A O 1
ATOM 1854 N N . GLU A 1 228 ? 3.570 -4.191 17.853 1.00 93.56 228 GLU A N 1
ATOM 1855 C CA . GLU A 1 228 ? 4.167 -4.712 19.087 1.00 93.56 228 GLU A CA 1
ATOM 1856 C C . GLU A 1 228 ? 3.467 -5.954 19.656 1.00 93.56 228 GLU A C 1
ATOM 1858 O O . GLU A 1 228 ? 4.135 -6.809 20.233 1.00 93.56 228 GLU A O 1
ATOM 1863 N N . ASP A 1 229 ? 2.149 -6.089 19.485 1.00 92.06 229 ASP A N 1
ATOM 1864 C CA . ASP A 1 229 ? 1.427 -7.281 19.940 1.00 92.06 229 ASP A CA 1
ATOM 1865 C C . ASP A 1 229 ? 1.701 -8.460 19.015 1.00 92.06 229 ASP A C 1
ATOM 1867 O O . ASP A 1 229 ? 1.920 -9.581 19.463 1.00 92.06 229 ASP A O 1
ATOM 1871 N N . ILE A 1 230 ? 1.735 -8.195 17.711 1.00 89.56 230 ILE A N 1
ATOM 1872 C CA . ILE A 1 230 ? 1.994 -9.225 16.707 1.00 89.56 230 ILE A CA 1
ATOM 1873 C C . ILE A 1 230 ? 3.433 -9.737 16.829 1.00 89.56 230 ILE A C 1
ATOM 1875 O O . ILE A 1 230 ? 3.657 -10.933 16.682 1.00 89.56 230 ILE A O 1
ATOM 1879 N N . ARG A 1 231 ? 4.403 -8.867 17.144 1.00 89.62 231 ARG A N 1
ATOM 1880 C CA . ARG A 1 231 ? 5.790 -9.273 17.435 1.00 89.62 231 ARG A CA 1
ATOM 1881 C C . ARG A 1 231 ? 5.845 -10.301 18.561 1.00 89.62 231 ARG A C 1
ATOM 1883 O O . ARG A 1 231 ? 6.435 -11.356 18.368 1.00 89.62 231 ARG A O 1
ATOM 1890 N N . LYS A 1 232 ? 5.158 -10.041 19.679 1.00 86.94 232 LYS A N 1
ATOM 1891 C CA . LYS A 1 232 ? 5.099 -10.975 20.819 1.00 86.94 232 LYS A CA 1
ATOM 1892 C C . LYS A 1 232 ? 4.551 -12.339 20.398 1.00 86.94 232 LYS A C 1
ATOM 1894 O O . LYS A 1 232 ? 5.151 -13.354 20.720 1.00 86.94 232 LYS A O 1
ATOM 1899 N N . LEU A 1 233 ? 3.489 -12.357 19.589 1.00 85.81 233 LEU A N 1
ATOM 1900 C CA . LEU A 1 233 ? 2.915 -13.599 19.051 1.00 85.81 233 LEU A CA 1
ATOM 1901 C C . LEU A 1 233 ? 3.865 -14.358 18.108 1.00 85.81 233 LEU A C 1
ATOM 1903 O O . LEU A 1 233 ? 3.782 -15.577 18.006 1.00 85.81 233 LEU A O 1
ATOM 1907 N N . LEU A 1 234 ? 4.743 -13.653 17.388 1.00 82.88 234 LEU A N 1
ATOM 1908 C CA . LEU A 1 234 ? 5.742 -14.267 16.505 1.00 82.88 234 LEU A CA 1
ATOM 1909 C C . LEU A 1 234 ? 6.975 -14.786 17.265 1.00 82.88 234 LEU A C 1
ATOM 1911 O O . LEU A 1 234 ? 7.693 -15.632 16.733 1.00 82.88 234 LEU A O 1
ATOM 1915 N N . GLU A 1 235 ? 7.234 -14.263 18.464 1.00 78.50 235 GLU A N 1
ATOM 1916 C CA . GLU A 1 235 ? 8.345 -14.655 19.341 1.00 78.50 235 GLU A CA 1
ATOM 1917 C C . GLU A 1 235 ? 7.978 -15.798 20.299 1.00 78.50 235 GLU A C 1
ATOM 1919 O O . GLU A 1 235 ? 8.870 -16.498 20.784 1.00 78.50 235 GLU A O 1
ATOM 1924 N N . GLU A 1 236 ? 6.686 -16.019 20.559 1.00 67.31 236 GLU A N 1
ATOM 1925 C CA . GLU A 1 236 ? 6.220 -17.167 21.334 1.00 67.31 236 GLU A CA 1
ATOM 1926 C C . GLU A 1 236 ? 6.613 -18.477 20.625 1.00 67.31 236 GLU A C 1
ATOM 1928 O O . GLU A 1 236 ? 6.298 -18.662 19.441 1.00 67.31 236 GLU A O 1
ATOM 1933 N N . PRO A 1 237 ? 7.313 -19.406 21.310 1.00 50.78 237 PRO A N 1
ATOM 1934 C CA . PRO A 1 237 ? 7.644 -20.691 20.720 1.00 50.78 237 PRO A CA 1
ATOM 1935 C C . PRO A 1 237 ? 6.342 -21.379 20.317 1.00 50.78 237 PRO A C 1
ATOM 1937 O O . PRO A 1 237 ? 5.450 -21.563 21.144 1.00 50.78 237 PRO A O 1
ATOM 1940 N N . GLN A 1 238 ? 6.236 -21.754 19.041 1.00 52.78 238 GLN A N 1
ATOM 1941 C CA . GLN A 1 238 ? 5.183 -22.646 18.573 1.00 52.78 238 GLN A CA 1
ATOM 1942 C C . GLN A 1 238 ? 5.403 -23.977 19.299 1.00 52.78 238 GLN A C 1
ATOM 1944 O O . GLN A 1 238 ? 6.262 -24.767 18.914 1.00 52.78 238 GLN A O 1
ATOM 1949 N N . ILE A 1 239 ? 4.722 -24.170 20.429 1.00 43.00 239 ILE A N 1
ATOM 1950 C CA . ILE A 1 239 ? 4.702 -25.449 21.128 1.00 43.00 239 ILE A CA 1
ATOM 1951 C C . ILE A 1 239 ? 3.965 -26.393 20.183 1.00 43.00 239 ILE A C 1
ATOM 1953 O O . ILE A 1 239 ? 2.761 -26.238 19.992 1.00 43.00 239 ILE A O 1
ATOM 1957 N N . ASP A 1 240 ? 4.706 -27.304 19.548 1.00 44.19 240 ASP A N 1
ATOM 1958 C CA . ASP A 1 240 ? 4.143 -28.371 18.721 1.00 44.19 240 ASP A CA 1
ATOM 1959 C C . ASP A 1 240 ? 3.041 -29.090 19.517 1.00 44.19 240 ASP A C 1
ATOM 1961 O O . ASP A 1 240 ? 3.313 -29.722 20.544 1.00 44.19 240 ASP A O 1
ATOM 1965 N N . SER A 1 241 ? 1.797 -28.954 19.050 1.00 37.38 241 SER A N 1
ATOM 1966 C CA . SER A 1 241 ? 0.613 -29.683 19.520 1.00 37.38 241 SER A CA 1
ATOM 1967 C C . SER A 1 241 ? 0.116 -30.643 18.453 1.00 37.38 241 SER A C 1
ATOM 1969 O O . SER A 1 241 ? -0.120 -30.143 17.326 1.00 37.38 241 SER A O 1
#

Organism: NCBI:txid412755

Foldseek 3Di:
DDPVVVVVVPPQWFDQKWKQFDLDLVRLLVCLVQQFDFFDLPFDADPPDPGTDRQFDADFGWRKIFTGDLVVLLVVCVVPPSRRAQWIKMFGNVLQVQQPKDFADEEDVVVLVVDDRVCSRSYGYFDQDADPVRDGSDPVSRRMIIDGAPNPGNVPDPQGDNRHHGSQRVVNLVDPDPNGFMAITHAAVVSVVVCLVSSDPCPDPPDTHPSVSSSSVCVNVHHYHHVVVVVVVVPPPPPDD

Radius of gyration: 18.83 Å; chains: 1; bounding box: 52×48×48 Å

Secondary structure (DSSP, 8-state):
--HHHHHHHH-TT--SEEEEE-SSHHHHHHHHHHTEEPPB--EEE-TT-SSEEESS-SS--BEEEE---HHHHHHHHHT--SS--S-EEEEEHHHHHHHT-EEPEEE-HHHHHHS-GGGGGGEEE-B-S--TTS--B--GGG-EEEE-TT---TT---S--SSSEESS-HHHHH---GGG--EEEESSHHHHHHHHHHS-------SS-HHHHHHHHHGGGPPEEEHHHHHHHHHS-----

Sequence (241 aa):
MKYWEEIRRYRTDITDYLIHWTKDLGTLLQILECGYLTPTFAPKYSHFGKEKRKTIRGSIPAVCFTEQPLSCFIKACELRLGRYKPYGIVLHKYAVYAYGGRPVSYGDMKILEAISDEYKYLWAQYNPIPGSDGYPLDFTHEREWRCVVNAKPQLGFTDLPEEGVPILLPWDASCNHDLYKFRITVDTKGDADTLRQVLPEPQGSVGKSKILNAYFERLPETPILALEDIRKLLEEPQIDS